Protein AF-0000000087712406 (afdb_homodimer)

InterPro domains:
  IPR002831 Transcription regulator TrmB, N-terminal [PF01978] (25-99)
  IPR036388 Winged helix-like DNA-binding domain superfamily [G3DSA:1.10.10.10] (17-121)
  IPR036390 Winged helix DNA-binding domain superfamily [SSF46785] (27-124)
  IPR053795 HTH-type transcriptional regulator lrs14 [NF040939] (9-124)

Foldseek 3Di:
DPPPCPPDDWDQDPVRDIDDPQRLCCLLQVDHPLLVVLLVVQQVDDWAWLVVSCVVSVDDSVSSVVSQVSCVVLPQKDWDWDPPPPPDDTTITMHGDHPVVNVVSSVVSSVVSVVVVVVVVCVVDDDPPPPD/DPVPCPPDDWDQDPVRDIDDPQRLCCLLLVDDPLLVVLLVVQQVDDWAWLVVSCVVSVDDSVSSVVSQVSCVVLPQKDWDWDPPPPPDDTTITMHGDHPVVNVVSSVVSSVVSVVVVVVVVCVVDDDPPPPD

pLDDT: mean 87.77, std 15.68, range [26.8, 98.12]

Structure (mmCIF, N/CA/C/O backbone):
data_AF-0000000087712406-model_v1
#
loop_
_entity.id
_entity.type
_entity.pdbx_description
1 polymer 'Transcriptional regulator'
#
loop_
_atom_site.group_PDB
_atom_site.id
_atom_site.type_symbol
_atom_site.label_atom_id
_atom_site.label_alt_id
_atom_site.label_comp_id
_atom_site.label_asym_id
_atom_site.label_entity_id
_atom_site.label_seq_id
_atom_site.pdbx_PDB_ins_code
_atom_site.Cartn_x
_atom_site.Cartn_y
_atom_site.Cartn_z
_atom_site.occupancy
_atom_site.B_iso_or_equiv
_atom_site.auth_seq_id
_atom_site.auth_comp_id
_atom_site.auth_asym_id
_atom_site.auth_atom_id
_atom_site.pdbx_PDB_model_num
ATOM 1 N N . MET A 1 1 ? -5.629 3.898 -16.766 1 26.8 1 MET A N 1
ATOM 2 C CA . MET A 1 1 ? -5.102 2.643 -16.234 1 26.8 1 MET A CA 1
ATOM 3 C C . MET A 1 1 ? -6.172 1.556 -16.25 1 26.8 1 MET A C 1
ATOM 5 O O . MET A 1 1 ? -7.219 1.698 -15.617 1 26.8 1 MET A O 1
ATOM 9 N N . SER A 1 2 ? -6.367 0.965 -17.234 1 32.41 2 SER A N 1
ATOM 10 C CA . SER A 1 2 ? -7.371 -0.064 -17.484 1 32.41 2 SER A CA 1
ATOM 11 C C . SER A 1 2 ? -7.398 -1.101 -16.375 1 32.41 2 SER A C 1
ATOM 13 O O . SER A 1 2 ? -6.359 -1.649 -16 1 32.41 2 SER A O 1
ATOM 15 N N . GLN A 1 3 ? -8.109 -0.918 -15.258 1 37.34 3 GLN A N 1
ATOM 16 C CA . GLN A 1 3 ? -8.391 -1.85 -14.172 1 37.34 3 GLN A CA 1
ATOM 17 C C . GLN A 1 3 ? -8.477 -3.285 -14.688 1 37.34 3 GLN A C 1
ATOM 19 O O . GLN A 1 3 ? -9.445 -3.66 -15.344 1 37.34 3 GLN A O 1
ATOM 24 N N . SER A 1 4 ? -7.586 -3.797 -15.383 1 42.5 4 SER A N 1
ATOM 25 C CA . SER A 1 4 ? -7.652 -5.219 -15.711 1 42.5 4 SER A CA 1
ATOM 26 C C . SER A 1 4 ? -8.211 -6.027 -14.547 1 42.5 4 SER A C 1
ATOM 28 O O . SER A 1 4 ? -7.711 -5.934 -13.422 1 42.5 4 SER A O 1
ATOM 30 N N . GLN A 1 5 ? -9.539 -6.25 -14.461 1 50.78 5 GLN A N 1
ATOM 31 C CA . GLN A 1 5 ? -10.539 -6.727 -13.5 1 50.78 5 GLN A CA 1
ATOM 32 C C . GLN A 1 5 ? -10.164 -8.109 -12.969 1 50.78 5 GLN A C 1
ATOM 34 O O . GLN A 1 5 ? -10.43 -9.125 -13.617 1 50.78 5 GLN A O 1
ATOM 39 N N . ILE A 1 6 ? -8.859 -8.508 -12.633 1 60.28 6 ILE A N 1
ATOM 40 C CA . ILE A 1 6 ? -8.883 -9.727 -11.82 1 60.28 6 ILE A CA 1
ATOM 41 C C . ILE A 1 6 ? -10.031 -9.648 -10.812 1 60.28 6 ILE A C 1
ATOM 43 O O . ILE A 1 6 ? -10.078 -8.734 -9.992 1 60.28 6 ILE A O 1
ATOM 47 N N . SER A 1 7 ? -11.227 -10.156 -11.289 1 62.5 7 SER A N 1
ATOM 48 C CA . SER A 1 7 ? -12.461 -10.234 -10.508 1 62.5 7 SER A CA 1
ATOM 49 C C . SER A 1 7 ? -12.203 -10.867 -9.141 1 62.5 7 SER A C 1
ATOM 51 O O . SER A 1 7 ? -11.414 -11.805 -9.023 1 62.5 7 SER A O 1
ATOM 53 N N . GLY A 1 8 ? -12.102 -10.133 -8.07 1 73.12 8 GLY A N 1
ATOM 54 C CA . GLY A 1 8 ? -11.992 -10.688 -6.73 1 73.12 8 GLY A CA 1
ATOM 55 C C . GLY A 1 8 ? -12.602 -9.797 -5.664 1 73.12 8 GLY A C 1
ATOM 56 O O . GLY A 1 8 ? -13.258 -8.805 -5.98 1 73.12 8 GLY A O 1
ATOM 57 N N . SER A 1 9 ? -12.617 -10.289 -4.523 1 85.5 9 SER A N 1
ATOM 58 C CA . SER A 1 9 ? -13.109 -9.562 -3.352 1 85.5 9 SER A CA 1
ATOM 59 C C . SER A 1 9 ? -12.367 -8.242 -3.172 1 85.5 9 SER A C 1
ATOM 61 O O . SER A 1 9 ? -11.227 -8.102 -3.621 1 85.5 9 SER A O 1
ATOM 63 N N . ARG A 1 10 ? -13.125 -7.305 -2.801 1 89.75 10 ARG A N 1
ATOM 64 C CA . ARG A 1 10 ? -12.531 -6.012 -2.463 1 89.75 10 ARG A CA 1
ATOM 65 C C . ARG A 1 10 ? -12.836 -5.629 -1.021 1 89.75 10 ARG A C 1
ATOM 67 O O . ARG A 1 10 ? -13.812 -6.109 -0.439 1 89.75 10 ARG A O 1
ATOM 74 N N . ILE A 1 11 ? -11.891 -4.871 -0.449 1 89.62 11 ILE A N 1
ATOM 75 C CA . ILE A 1 11 ? -12.086 -4.379 0.912 1 89.62 11 ILE A CA 1
ATOM 76 C C . ILE A 1 11 ? -11.945 -2.859 0.937 1 89.62 11 ILE A C 1
ATOM 78 O O . ILE A 1 11 ? -11.305 -2.273 0.057 1 89.62 11 ILE A O 1
ATOM 82 N N . LYS A 1 12 ? -12.578 -2.336 1.938 1 91.12 12 LYS A N 1
ATOM 83 C CA . LYS A 1 12 ? -12.438 -0.895 2.125 1 91.12 12 LYS A CA 1
ATOM 84 C C . LYS A 1 12 ? -11.305 -0.573 3.094 1 91.12 12 LYS A C 1
ATOM 86 O O . LYS A 1 12 ? -11.312 -1.034 4.238 1 91.12 12 LYS A O 1
ATOM 91 N N . LEU A 1 13 ? -10.344 0.219 2.635 1 88.94 13 LEU A N 1
ATOM 92 C CA . LEU A 1 13 ? -9.234 0.665 3.473 1 88.94 13 LEU A CA 1
ATOM 93 C C . LEU A 1 13 ? -9.664 1.824 4.367 1 88.94 13 LEU A C 1
ATOM 95 O O . LEU A 1 13 ? -10.773 2.34 4.234 1 88.94 13 LEU A O 1
ATOM 99 N N . PRO A 1 14 ? -8.773 2.283 5.316 1 80.56 14 PRO A N 1
ATOM 100 C CA . PRO A 1 14 ? -9.156 3.377 6.215 1 80.56 14 PRO A CA 1
ATOM 101 C C . PRO A 1 14 ? -9.531 4.652 5.461 1 80.56 14 PRO A C 1
ATOM 103 O O . PRO A 1 14 ? -10.32 5.457 5.957 1 80.56 14 PRO A O 1
ATOM 106 N N . SER A 1 15 ? -8.984 4.812 4.301 1 77.88 15 SER A N 1
ATOM 107 C CA . SER A 1 15 ? -9.258 5.969 3.457 1 77.88 15 SER A CA 1
ATOM 108 C C . SER A 1 15 ? -10.664 5.895 2.859 1 77.88 15 SER A C 1
ATOM 110 O O . SER A 1 15 ? -11.164 6.883 2.316 1 77.88 15 SER A O 1
ATOM 112 N N . GLY A 1 16 ? -11.297 4.703 2.957 1 82.75 16 GLY A N 1
ATOM 113 C CA . GLY A 1 16 ? -12.539 4.477 2.24 1 82.75 16 GLY A CA 1
ATOM 114 C C . GLY A 1 16 ? -12.336 3.924 0.843 1 82.75 16 GLY A C 1
ATOM 115 O O . GLY A 1 16 ? -13.289 3.523 0.18 1 82.75 16 GLY A O 1
ATOM 116 N N . LYS A 1 17 ? -11.141 3.891 0.424 1 85.81 17 LYS A N 1
ATOM 117 C CA . LYS A 1 17 ? -10.82 3.377 -0.903 1 85.81 17 LYS A CA 1
ATOM 118 C C . LYS A 1 17 ? -10.953 1.858 -0.955 1 85.81 17 LYS A C 1
ATOM 120 O O . LYS A 1 17 ? -10.617 1.166 0.007 1 85.81 17 LYS A O 1
ATOM 125 N N . ASP A 1 18 ? -11.406 1.366 -2.115 1 92.38 18 ASP A N 1
ATOM 126 C CA . ASP A 1 18 ? -11.469 -0.074 -2.34 1 92.38 18 ASP A CA 1
ATOM 127 C C . ASP A 1 18 ? -10.109 -0.631 -2.746 1 92.38 18 ASP A C 1
ATOM 129 O O . ASP A 1 18 ? -9.391 -0.014 -3.535 1 92.38 18 ASP A O 1
ATOM 133 N N . ALA A 1 19 ? -9.789 -1.717 -2.094 1 93.44 19 ALA A N 1
ATOM 134 C CA . ALA A 1 19 ? -8.555 -2.408 -2.455 1 93.44 19 ALA A CA 1
ATOM 135 C C . ALA A 1 19 ? -8.82 -3.877 -2.77 1 93.44 19 ALA A C 1
ATOM 137 O O . ALA A 1 19 ? -9.578 -4.543 -2.064 1 93.44 19 ALA A O 1
ATOM 138 N N . GLY A 1 20 ? -8.258 -4.359 -3.828 1 94.56 20 GLY A N 1
ATOM 139 C CA . GLY A 1 20 ? -8.312 -5.77 -4.184 1 94.56 20 GLY A CA 1
ATOM 140 C C . GLY A 1 20 ? -6.98 -6.473 -4.035 1 94.56 20 GLY A C 1
ATOM 141 O O . GLY A 1 20 ? -6.02 -5.895 -3.518 1 94.56 20 GLY A O 1
ATOM 142 N N . LEU A 1 21 ? -6.961 -7.676 -4.43 1 94.06 21 LEU A N 1
ATOM 143 C CA . LEU A 1 21 ? -5.773 -8.516 -4.281 1 94.06 21 LEU A CA 1
ATOM 144 C C . LEU A 1 21 ? -4.582 -7.895 -5.004 1 94.06 21 LEU A C 1
ATOM 146 O O . LEU A 1 21 ? -3.463 -7.902 -4.488 1 94.06 21 LEU A O 1
ATOM 150 N N . VAL A 1 22 ? -4.836 -7.375 -6.172 1 95.44 22 VAL A N 1
ATOM 151 C CA . VAL A 1 22 ? -3.756 -6.773 -6.949 1 95.44 22 VAL A CA 1
ATOM 152 C C . VAL A 1 22 ? -3.15 -5.605 -6.172 1 95.44 22 VAL A C 1
ATOM 154 O O . VAL A 1 22 ? -1.928 -5.461 -6.105 1 95.44 22 VAL A O 1
ATOM 157 N N . ASP A 1 23 ? -3.977 -4.773 -5.531 1 95.06 23 ASP A N 1
ATOM 158 C CA . ASP A 1 23 ? -3.498 -3.619 -4.781 1 95.06 23 ASP A CA 1
ATOM 159 C C . ASP A 1 23 ? -2.59 -4.051 -3.631 1 95.06 23 ASP A C 1
ATOM 161 O O . ASP A 1 23 ? -1.522 -3.469 -3.424 1 95.06 23 ASP A O 1
ATOM 165 N N . ILE A 1 24 ? -3.004 -5.062 -2.934 1 94.81 24 ILE A N 1
ATOM 166 C CA . ILE A 1 24 ? -2.281 -5.539 -1.761 1 94.81 24 ILE A CA 1
ATOM 167 C C . ILE A 1 24 ? -0.955 -6.164 -2.191 1 94.81 24 ILE A C 1
ATOM 169 O O . ILE A 1 24 ? 0.095 -5.863 -1.619 1 94.81 24 ILE A O 1
ATOM 173 N N . LEU A 1 25 ? -0.959 -6.984 -3.236 1 95.56 25 LEU A N 1
ATOM 174 C CA . LEU A 1 25 ? 0.244 -7.676 -3.684 1 95.56 25 LEU A CA 1
ATOM 175 C C . LEU A 1 25 ? 1.211 -6.707 -4.355 1 95.56 25 LEU A C 1
ATOM 177 O O . LEU A 1 25 ? 2.43 -6.859 -4.242 1 95.56 25 LEU A O 1
ATOM 181 N N . SER A 1 26 ? 0.631 -5.73 -5.055 1 95.62 26 SER A N 1
ATOM 182 C CA . SER A 1 26 ? 1.475 -4.699 -5.648 1 95.62 26 SER A CA 1
ATOM 183 C C . SER A 1 26 ? 2.189 -3.885 -4.574 1 95.62 26 SER A C 1
ATOM 185 O O . SER A 1 26 ? 3.385 -3.605 -4.691 1 95.62 26 SER A O 1
ATOM 187 N N . PHE A 1 27 ? 1.52 -3.584 -3.555 1 94.62 27 PHE A N 1
ATOM 188 C CA . PHE A 1 27 ? 2.111 -2.748 -2.518 1 94.62 27 PHE A CA 1
ATOM 189 C C . PHE A 1 27 ? 3.139 -3.533 -1.71 1 94.62 27 PHE A C 1
ATOM 191 O O . PHE A 1 27 ? 4.262 -3.068 -1.506 1 94.62 27 PHE A O 1
ATOM 198 N N . CYS A 1 28 ? 2.846 -4.734 -1.325 1 95.06 28 CYS A N 1
ATOM 199 C CA . CYS A 1 28 ? 3.703 -5.477 -0.409 1 95.06 28 CYS A CA 1
ATOM 200 C C . CYS A 1 28 ? 4.828 -6.176 -1.162 1 95.06 28 CYS A C 1
ATOM 202 O O . CYS A 1 28 ? 5.945 -6.293 -0.65 1 95.06 28 CYS A O 1
ATOM 204 N N . TYR A 1 29 ? 4.52 -6.656 -2.42 1 93.94 29 TYR A N 1
ATOM 205 C CA . TYR A 1 29 ? 5.496 -7.477 -3.129 1 93.94 29 TYR A CA 1
ATOM 206 C C . TYR A 1 29 ? 6.027 -6.75 -4.359 1 93.94 29 TYR A C 1
ATOM 208 O O . TYR A 1 29 ? 6.953 -7.23 -5.016 1 93.94 29 TYR A O 1
ATOM 216 N N . SER A 1 30 ? 5.426 -5.688 -4.758 1 94.31 30 SER A N 1
ATOM 217 C CA . SER A 1 30 ? 5.762 -4.988 -5.996 1 94.31 30 SER A CA 1
ATOM 218 C C . SER A 1 30 ? 5.398 -5.824 -7.219 1 94.31 30 SER A C 1
ATOM 220 O O . SER A 1 30 ? 6.129 -5.836 -8.211 1 94.31 30 SER A O 1
ATOM 222 N N . LEU A 1 31 ? 4.359 -6.488 -7.105 1 95.62 31 LEU A N 1
ATOM 223 C CA . LEU A 1 31 ? 3.875 -7.281 -8.234 1 95.62 31 LEU A CA 1
ATOM 224 C C . LEU A 1 31 ? 3.031 -6.43 -9.172 1 95.62 31 LEU A C 1
ATOM 226 O O . LEU A 1 31 ? 2.242 -5.594 -8.727 1 95.62 31 LEU A O 1
ATOM 230 N N . SER A 1 32 ? 3.252 -6.688 -10.422 1 95.19 32 SER A N 1
ATOM 231 C CA . SER A 1 32 ? 2.395 -6.059 -11.422 1 95.19 32 SER A CA 1
ATOM 232 C C . SER A 1 32 ? 1.074 -6.809 -11.562 1 95.19 32 SER A C 1
ATOM 234 O O . SER A 1 32 ? 0.914 -7.906 -11.023 1 95.19 32 SER A O 1
ATOM 236 N N . GLU A 1 33 ? 0.221 -6.191 -12.25 1 95.69 33 GLU A N 1
ATOM 237 C CA . GLU A 1 33 ? -1.037 -6.863 -12.555 1 95.69 33 GLU A CA 1
ATOM 238 C C . GLU A 1 33 ? -0.797 -8.148 -13.336 1 95.69 33 GLU A C 1
ATOM 240 O O . GLU A 1 33 ? -1.475 -9.156 -13.109 1 95.69 33 GLU A O 1
ATOM 245 N N . THR A 1 34 ? 0.14 -8.07 -14.195 1 96.69 34 THR A N 1
ATOM 246 C CA . THR A 1 34 ? 0.493 -9.25 -14.984 1 96.69 34 THR A CA 1
ATOM 247 C C . THR A 1 34 ? 1.014 -10.359 -14.078 1 96.69 34 THR A C 1
ATOM 249 O O . THR A 1 34 ? 0.653 -11.531 -14.25 1 96.69 34 THR A O 1
ATOM 252 N N . ASP A 1 35 ? 1.844 -10 -13.109 1 97.38 35 ASP A N 1
ATOM 253 C CA . ASP A 1 35 ? 2.34 -10.977 -12.148 1 97.38 35 ASP A CA 1
ATOM 254 C C . ASP A 1 35 ? 1.187 -11.68 -11.43 1 97.38 35 ASP A C 1
ATOM 256 O O . ASP A 1 35 ? 1.216 -12.891 -11.234 1 97.38 35 ASP A O 1
ATOM 260 N N . VAL A 1 36 ? 0.239 -10.938 -11.109 1 96.12 36 VAL A N 1
ATOM 261 C CA . VAL A 1 36 ? -0.907 -11.469 -10.375 1 96.12 36 VAL A CA 1
ATOM 262 C C . VAL A 1 36 ? -1.732 -12.375 -11.281 1 96.12 36 VAL A C 1
ATOM 264 O O . VAL A 1 36 ? -2.209 -13.43 -10.859 1 96.12 36 VAL A O 1
ATOM 267 N N . GLN A 1 37 ? -1.87 -11.984 -12.477 1 95.31 37 GLN A N 1
ATOM 268 C CA . GLN A 1 37 ? -2.576 -12.82 -13.445 1 95.31 37 GLN A CA 1
ATOM 269 C C . GLN A 1 37 ? -1.901 -14.18 -13.594 1 95.31 37 GLN A C 1
ATOM 271 O O . GLN A 1 37 ? -2.574 -15.211 -13.648 1 95.31 37 GLN A O 1
ATOM 276 N N . VAL A 1 38 ? -0.664 -14.141 -13.719 1 97.06 38 VAL A N 1
ATOM 277 C CA . VAL A 1 38 ? 0.099 -15.375 -13.859 1 97.06 38 VAL A CA 1
ATOM 278 C C . VAL A 1 38 ? -0.062 -16.234 -12.609 1 97.06 38 VAL A C 1
ATOM 280 O O . VAL A 1 38 ? -0.276 -17.453 -12.703 1 97.06 38 VAL A O 1
ATOM 283 N N . LEU A 1 39 ? 0.012 -15.625 -11.461 1 96.25 39 LEU A N 1
ATOM 284 C CA . LEU A 1 39 ? -0.188 -16.344 -10.203 1 96.25 39 LEU A CA 1
ATOM 285 C C . LEU A 1 39 ? -1.566 -16.984 -10.156 1 96.25 39 LEU A C 1
ATOM 287 O O . LEU A 1 39 ? -1.691 -18.172 -9.828 1 96.25 39 LEU A O 1
ATOM 291 N N . MET A 1 40 ? -2.545 -16.219 -10.539 1 92.81 40 MET A N 1
ATOM 292 C CA . MET A 1 40 ? -3.912 -16.734 -10.539 1 92.81 40 MET A CA 1
ATOM 293 C C . MET A 1 40 ? -4.062 -17.875 -11.531 1 92.81 40 MET A C 1
ATOM 295 O O . MET A 1 40 ? -4.785 -18.844 -11.266 1 92.81 40 MET A O 1
ATOM 299 N N . GLY A 1 41 ? -3.492 -17.688 -12.633 1 93.12 41 GLY A N 1
ATOM 300 C CA . GLY A 1 41 ? -3.492 -18.766 -13.609 1 93.12 41 GLY A CA 1
ATOM 301 C C . GLY A 1 41 ? -2.918 -20.062 -13.062 1 93.12 41 GLY A C 1
ATOM 302 O O . GLY A 1 41 ? -3.461 -21.141 -13.305 1 93.12 41 GLY A O 1
ATOM 303 N N . LEU A 1 42 ? -1.842 -19.969 -12.328 1 95.31 42 LEU A N 1
ATOM 304 C CA . LEU A 1 42 ? -1.174 -21.141 -11.781 1 95.31 42 LEU A CA 1
ATOM 305 C C . LEU A 1 42 ? -1.992 -21.75 -10.648 1 95.31 42 LEU A C 1
ATOM 307 O O . LEU A 1 42 ? -1.883 -22.953 -10.367 1 95.31 42 LEU A O 1
ATOM 311 N N . MET A 1 43 ? -2.828 -20.969 -10.023 1 90.31 43 MET A N 1
ATOM 312 C CA . MET A 1 43 ? -3.645 -21.438 -8.906 1 90.31 43 MET A CA 1
ATOM 313 C C . MET A 1 43 ? -4.832 -22.266 -9.406 1 90.31 43 MET A C 1
ATOM 315 O O . MET A 1 43 ? -5.402 -23.062 -8.656 1 90.31 43 MET A O 1
ATOM 319 N N . ARG A 1 44 ? -5.32 -22.078 -10.539 1 85.75 44 ARG A N 1
ATOM 320 C CA . ARG A 1 44 ? -6.508 -22.703 -11.102 1 85.75 44 ARG A CA 1
ATOM 321 C C . ARG A 1 44 ? -6.188 -24.094 -11.641 1 85.75 44 ARG A C 1
ATOM 323 O O . ARG A 1 44 ? -7.09 -24.859 -11.984 1 85.75 44 ARG A O 1
ATOM 330 N N . GLY A 1 45 ? -5.008 -24.469 -11.594 1 81.25 45 GLY A N 1
ATOM 331 C CA . GLY A 1 45 ? -4.75 -25.766 -12.219 1 81.25 45 GLY A CA 1
ATOM 332 C C . GLY A 1 45 ? -3.502 -26.438 -11.695 1 81.25 45 GLY A C 1
ATOM 333 O O . GLY A 1 45 ? -2.977 -26.062 -10.648 1 81.25 45 GLY A O 1
ATOM 334 N N . ASP A 1 46 ? -3.193 -27.547 -12.445 1 88.06 46 ASP A N 1
ATOM 335 C CA . ASP A 1 46 ? -1.995 -28.312 -12.117 1 88.06 46 ASP A CA 1
ATOM 336 C C . ASP A 1 46 ? -0.741 -27.625 -12.656 1 88.06 46 ASP A C 1
ATOM 338 O O . ASP A 1 46 ? -0.807 -26.5 -13.156 1 88.06 46 ASP A O 1
ATOM 342 N N . ALA A 1 47 ? 0.389 -28.219 -12.383 1 94.94 47 ALA A N 1
ATOM 343 C CA . ALA A 1 47 ? 1.669 -27.719 -12.875 1 94.94 47 ALA A CA 1
ATOM 344 C C . ALA A 1 47 ? 1.648 -27.562 -14.398 1 94.94 47 ALA A C 1
ATOM 346 O O . ALA A 1 47 ? 1.125 -28.422 -15.102 1 94.94 47 ALA A O 1
ATOM 347 N N . ARG A 1 48 ? 2.07 -26.422 -14.875 1 93.88 48 ARG A N 1
ATOM 348 C CA . ARG A 1 48 ? 2.033 -26.141 -16.297 1 93.88 48 ARG A CA 1
ATOM 349 C C . ARG A 1 48 ? 3.324 -25.469 -16.766 1 93.88 48 ARG A C 1
ATOM 351 O O . ARG A 1 48 ? 3.988 -24.781 -15.969 1 93.88 48 ARG A O 1
ATOM 358 N N . GLY A 1 49 ? 3.582 -25.688 -18.031 1 95.12 49 GLY A N 1
ATOM 359 C CA . GLY A 1 49 ? 4.742 -25.031 -18.625 1 95.12 49 GLY A CA 1
ATOM 360 C C . GLY A 1 49 ? 4.449 -23.641 -19.125 1 95.12 49 GLY A C 1
ATOM 361 O O . GLY A 1 49 ? 3.297 -23.188 -19.109 1 95.12 49 GLY A O 1
ATOM 362 N N . THR A 1 50 ? 5.547 -22.922 -19.578 1 96.12 50 THR A N 1
ATOM 363 C CA . THR A 1 50 ? 5.438 -21.531 -20 1 96.12 50 THR A CA 1
ATOM 364 C C . THR A 1 50 ? 4.547 -21.422 -21.234 1 96.12 50 THR A C 1
ATOM 366 O O . THR A 1 50 ? 3.773 -20.469 -21.359 1 96.12 50 THR A O 1
ATOM 369 N N . GLU A 1 51 ? 4.523 -22.391 -22.109 1 95 51 GLU A N 1
ATOM 370 C CA . GLU A 1 51 ? 3.738 -22.328 -23.344 1 95 51 GLU A CA 1
ATOM 371 C C . GLU A 1 51 ? 2.242 -22.375 -23.047 1 95 51 GLU A C 1
ATOM 373 O O . GLU A 1 51 ? 1.469 -21.609 -23.625 1 95 51 GLU A O 1
ATOM 378 N N . GLU A 1 52 ? 1.889 -23.234 -22.203 1 95.12 52 GLU A N 1
ATOM 379 C CA . GLU A 1 52 ? 0.485 -23.344 -21.812 1 95.12 52 GLU A CA 1
ATOM 380 C C . GLU A 1 52 ? -0.007 -22.062 -21.156 1 95.12 52 GLU A C 1
ATOM 382 O O . GLU A 1 52 ? -1.119 -21.594 -21.438 1 95.12 52 GLU A O 1
ATOM 387 N N . LEU A 1 53 ? 0.815 -21.516 -20.328 1 96.38 53 LEU A N 1
ATOM 388 C CA . LEU A 1 53 ? 0.464 -20.266 -19.672 1 96.38 53 LEU A CA 1
ATOM 389 C C . LEU A 1 53 ? 0.299 -19.141 -20.672 1 96.38 53 LEU A C 1
ATOM 391 O O . LEU A 1 53 ? -0.63 -18.344 -20.578 1 96.38 53 LEU A O 1
ATOM 395 N N . GLU A 1 54 ? 1.194 -19.094 -21.656 1 97.12 54 GLU A N 1
ATOM 396 C CA . GLU A 1 54 ? 1.137 -18.094 -22.719 1 97.12 54 GLU A CA 1
ATOM 397 C C . GLU A 1 54 ? -0.198 -18.141 -23.453 1 97.12 54 GLU A C 1
ATOM 399 O O . GLU A 1 54 ? -0.838 -17.109 -23.656 1 97.12 54 GLU A O 1
ATOM 404 N N . LYS A 1 55 ? -0.591 -19.344 -23.781 1 96.31 55 LYS A N 1
ATOM 405 C CA . LYS A 1 55 ? -1.816 -19.547 -24.547 1 96.31 55 LYS A CA 1
ATOM 406 C C . LYS A 1 55 ? -3.049 -19.203 -23.719 1 96.31 55 LYS A C 1
ATOM 408 O O . LYS A 1 55 ? -3.965 -18.531 -24.219 1 96.31 55 LYS A O 1
ATOM 413 N N . GLU A 1 56 ? -3.055 -19.594 -22.5 1 94.56 56 GLU A N 1
ATOM 414 C CA . GLU A 1 56 ? -4.211 -19.406 -21.641 1 94.56 56 GLU A CA 1
ATOM 415 C C . GLU A 1 56 ? -4.402 -17.922 -21.281 1 94.56 56 GLU A C 1
ATOM 417 O O . GLU A 1 56 ? -5.531 -17.438 -21.266 1 94.56 56 GLU A O 1
ATOM 422 N N . LEU A 1 57 ? -3.279 -17.266 -21.016 1 95.5 57 LEU A N 1
ATOM 423 C CA . LEU A 1 57 ? -3.371 -15.906 -20.5 1 95.5 57 LEU A CA 1
ATOM 424 C C . LEU A 1 57 ? -3.189 -14.891 -21.625 1 95.5 57 LEU A C 1
ATOM 426 O O . LEU A 1 57 ? -3.385 -13.688 -21.406 1 95.5 57 LEU A O 1
ATOM 430 N N . LYS A 1 58 ? -2.861 -15.398 -22.75 1 97.5 58 LYS A N 1
ATOM 431 C CA . LYS A 1 58 ? -2.648 -14.531 -23.906 1 97.5 58 LYS A CA 1
ATOM 432 C C . LYS A 1 58 ? -1.602 -13.461 -23.609 1 97.5 58 LYS A C 1
ATOM 434 O O . LYS A 1 58 ? -1.833 -12.273 -23.859 1 97.5 58 LYS A O 1
ATOM 439 N N . LEU A 1 59 ? -0.51 -13.898 -23.047 1 97.38 59 LEU A N 1
ATOM 440 C CA . LEU A 1 59 ? 0.645 -13.062 -22.734 1 97.38 59 LEU A CA 1
ATOM 441 C C . LEU A 1 59 ? 1.874 -13.531 -23.516 1 97.38 59 LEU A C 1
ATOM 443 O O . LEU A 1 59 ? 1.968 -14.695 -23.891 1 97.38 59 LEU A O 1
ATOM 447 N N . SER A 1 60 ? 2.809 -12.625 -23.688 1 97.62 60 SER A N 1
ATOM 448 C CA . SER A 1 60 ? 4.039 -12.984 -24.375 1 97.62 60 SER A CA 1
ATOM 449 C C . SER A 1 60 ? 4.934 -13.859 -23.516 1 97.62 60 SER A C 1
ATOM 451 O O . SER A 1 60 ? 4.836 -1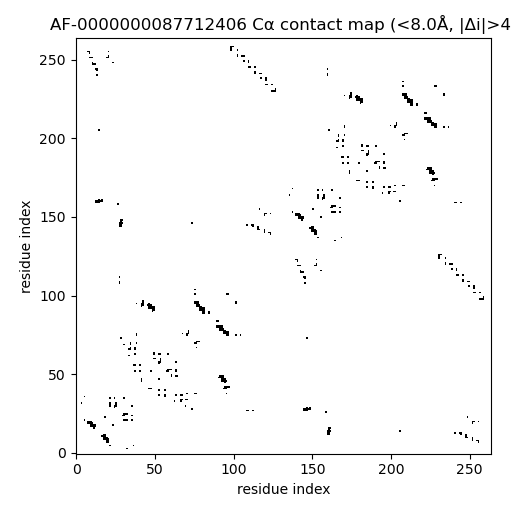3.828 -22.281 1 97.62 60 SER A O 1
ATOM 453 N N . LYS A 1 61 ? 5.777 -14.555 -24.203 1 96.56 61 LYS A N 1
ATOM 454 C CA . LYS A 1 61 ? 6.75 -15.391 -23.5 1 96.56 61 LYS A CA 1
ATOM 455 C C . LYS A 1 61 ? 7.609 -14.547 -22.562 1 96.56 61 LYS A C 1
ATOM 457 O O . LYS A 1 61 ? 7.902 -14.969 -21.438 1 96.56 61 LYS A O 1
ATOM 462 N N . ALA A 1 62 ? 7.988 -13.445 -23.031 1 96.94 62 ALA A N 1
ATOM 463 C CA . ALA A 1 62 ? 8.812 -12.547 -22.234 1 96.94 62 ALA A CA 1
ATOM 464 C C . ALA A 1 62 ? 8.086 -12.141 -20.953 1 96.94 62 ALA A C 1
ATOM 466 O O . ALA A 1 62 ? 8.68 -12.141 -19.875 1 96.94 62 ALA A O 1
ATOM 467 N N . SER A 1 63 ? 6.777 -11.789 -21 1 97.56 63 SER A N 1
ATOM 468 C CA . SER A 1 63 ? 5.977 -11.391 -19.859 1 97.56 63 SER A CA 1
ATOM 469 C C . SER A 1 63 ? 5.801 -12.547 -18.875 1 97.56 63 SER A C 1
ATOM 471 O O . SER A 1 63 ? 5.926 -12.359 -17.656 1 97.56 63 SER A O 1
ATOM 473 N N . ILE A 1 64 ? 5.57 -13.68 -19.438 1 98 64 ILE A N 1
ATOM 474 C CA . ILE A 1 64 ? 5.379 -14.875 -18.625 1 98 64 ILE A CA 1
ATOM 475 C C . ILE A 1 64 ? 6.66 -15.188 -17.859 1 98 64 ILE A C 1
ATOM 477 O O . ILE A 1 64 ? 6.625 -15.367 -16.641 1 98 64 ILE A O 1
ATOM 481 N N . ASN A 1 65 ? 7.703 -15.164 -18.516 1 97.56 65 ASN A N 1
ATOM 482 C CA . ASN A 1 65 ? 8.977 -15.5 -17.891 1 97.56 65 ASN A CA 1
ATOM 483 C C . ASN A 1 65 ? 9.352 -14.484 -16.812 1 97.56 65 ASN A C 1
ATOM 485 O O . ASN A 1 65 ? 9.844 -14.859 -15.742 1 97.56 65 ASN A O 1
ATOM 489 N N . ARG A 1 66 ? 9.109 -13.336 -17.125 1 97.94 66 ARG A N 1
ATOM 490 C CA . ARG A 1 66 ? 9.383 -12.297 -16.141 1 97.94 66 ARG A CA 1
ATOM 491 C C . ARG A 1 66 ? 8.547 -12.492 -14.883 1 97.94 66 ARG A C 1
ATOM 493 O O . ARG A 1 66 ? 9.07 -12.414 -13.766 1 97.94 66 ARG A O 1
ATOM 500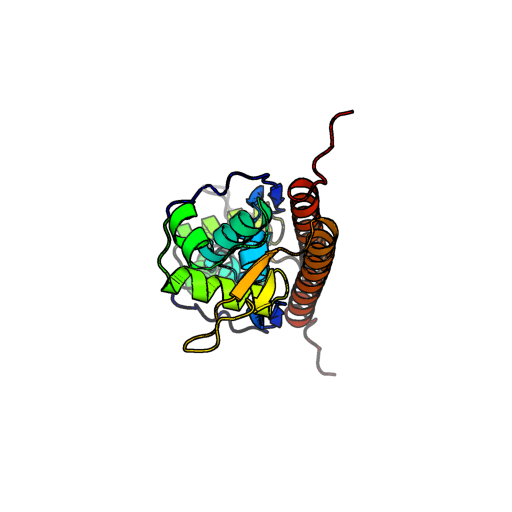 N N . SER A 1 67 ? 7.301 -12.695 -15.07 1 98.12 67 SER A N 1
ATOM 501 C CA . SER A 1 67 ? 6.398 -12.898 -13.938 1 98.12 67 SER A CA 1
ATOM 502 C C . SER A 1 67 ? 6.77 -14.156 -13.156 1 98.12 67 SER A C 1
ATOM 504 O O . SER A 1 67 ? 6.77 -14.148 -11.922 1 98.12 67 SER A O 1
ATOM 506 N N . LEU A 1 68 ? 7.074 -15.211 -13.891 1 98.12 68 LEU A N 1
ATOM 507 C CA . LEU A 1 68 ? 7.438 -16.453 -13.227 1 98.12 68 LEU A CA 1
ATOM 508 C C . LEU A 1 68 ? 8.695 -16.281 -12.383 1 98.12 68 LEU A C 1
ATOM 510 O O . LEU A 1 68 ? 8.773 -16.781 -11.266 1 98.12 68 LEU A O 1
ATOM 514 N N . ASN A 1 69 ? 9.656 -15.625 -12.906 1 97.44 69 ASN A N 1
ATOM 515 C CA . ASN A 1 69 ? 10.891 -15.375 -12.164 1 97.44 69 ASN A CA 1
ATOM 516 C C . ASN A 1 69 ? 10.617 -14.586 -10.883 1 97.44 69 ASN A C 1
ATOM 518 O O . ASN A 1 69 ? 11.156 -14.914 -9.828 1 97.44 69 ASN A O 1
ATOM 522 N N . LYS A 1 70 ? 9.758 -13.633 -10.977 1 96.38 70 LYS A N 1
ATOM 523 C CA . LYS A 1 70 ? 9.406 -12.836 -9.812 1 96.38 70 LYS A CA 1
ATOM 524 C C . LYS A 1 70 ? 8.664 -13.672 -8.773 1 96.38 70 LYS A C 1
ATOM 526 O O . LYS A 1 70 ? 8.984 -13.609 -7.578 1 96.38 70 LYS A O 1
ATOM 531 N N . LEU A 1 71 ? 7.754 -14.43 -9.188 1 97.31 71 LEU A N 1
ATOM 532 C CA . LEU A 1 71 ? 6.922 -15.234 -8.297 1 97.31 71 LEU A CA 1
ATOM 533 C C . LEU A 1 71 ? 7.738 -16.328 -7.633 1 97.31 71 LEU A C 1
ATOM 535 O O . LEU A 1 71 ? 7.477 -16.703 -6.484 1 97.31 71 LEU A O 1
ATOM 539 N N . LEU A 1 72 ? 8.727 -16.844 -8.414 1 97.12 72 LEU A N 1
ATOM 540 C CA . LEU A 1 72 ? 9.672 -17.797 -7.844 1 97.12 72 LEU A CA 1
ATOM 541 C C . LEU A 1 72 ? 10.516 -17.156 -6.754 1 97.12 72 LEU A C 1
ATOM 543 O O . LEU A 1 72 ? 10.703 -17.719 -5.68 1 97.12 72 LEU A O 1
ATOM 547 N N . GLU A 1 73 ? 10.961 -15.984 -7.004 1 95.12 73 GLU A N 1
ATOM 548 C CA . GLU A 1 73 ? 11.836 -15.258 -6.098 1 95.12 73 GLU A CA 1
ATOM 549 C C . GLU A 1 73 ? 11.156 -14.977 -4.766 1 95.12 73 GLU A C 1
ATOM 551 O O . GLU A 1 73 ? 11.773 -15.086 -3.707 1 95.12 73 GLU A O 1
ATOM 556 N N . ILE A 1 74 ? 9.906 -14.633 -4.809 1 93.69 74 ILE A N 1
ATOM 557 C CA . ILE A 1 74 ? 9.211 -14.289 -3.57 1 93.69 74 ILE A CA 1
ATOM 558 C C . ILE A 1 74 ? 8.539 -15.539 -2.994 1 93.69 74 ILE A C 1
ATOM 560 O O . ILE A 1 74 ? 7.766 -15.445 -2.041 1 93.69 74 ILE A O 1
ATOM 564 N N . ASN A 1 75 ? 8.672 -16.688 -3.646 1 95.06 75 ASN A N 1
A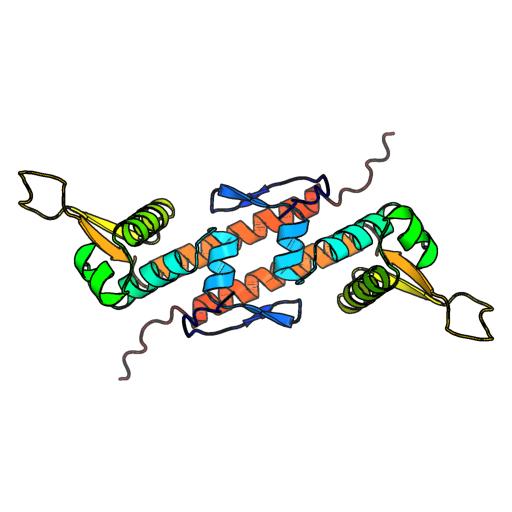TOM 565 C CA . ASN A 1 75 ? 8.312 -18 -3.125 1 95.06 75 ASN A CA 1
ATOM 566 C C . ASN A 1 75 ? 6.797 -18.188 -3.082 1 95.06 75 ASN A C 1
ATOM 568 O O . ASN A 1 75 ? 6.266 -18.766 -2.129 1 95.06 75 ASN A O 1
ATOM 572 N N . LEU A 1 76 ? 6.129 -17.688 -4.008 1 95.94 76 LEU A N 1
ATOM 573 C CA . LEU A 1 76 ? 4.699 -17.953 -4.152 1 95.94 76 LEU A CA 1
ATOM 574 C C . LEU A 1 76 ? 4.449 -19.078 -5.137 1 95.94 76 LEU A C 1
ATOM 576 O O . LEU A 1 76 ? 3.371 -19.688 -5.137 1 95.94 76 LEU A O 1
ATOM 580 N N . VAL A 1 77 ? 5.477 -19.328 -5.965 1 97.31 77 VAL A N 1
ATOM 581 C CA . VAL A 1 77 ? 5.422 -20.344 -7.004 1 97.31 77 VAL A CA 1
ATOM 582 C C . VAL A 1 77 ? 6.668 -21.234 -6.93 1 97.31 77 VAL A C 1
ATOM 584 O O . VAL A 1 77 ? 7.719 -20.797 -6.469 1 97.31 77 VAL A O 1
ATOM 587 N N . MET A 1 78 ? 6.465 -22.438 -7.277 1 97 78 MET A N 1
ATOM 588 C CA . MET A 1 78 ? 7.578 -23.375 -7.41 1 97 78 MET A CA 1
ATOM 589 C C . MET A 1 78 ? 7.645 -23.953 -8.82 1 97 78 MET A C 1
ATOM 591 O O . MET A 1 78 ? 6.699 -23.812 -9.594 1 97 78 MET A O 1
ATOM 595 N N . ARG A 1 79 ? 8.828 -24.516 -9.117 1 96.75 79 ARG A N 1
ATOM 596 C CA . ARG A 1 79 ? 8.953 -25.156 -10.43 1 96.75 79 ARG A CA 1
ATOM 597 C C . ARG A 1 79 ? 9.727 -26.453 -10.336 1 96.75 79 ARG A C 1
ATOM 599 O O . ARG A 1 79 ? 10.5 -26.656 -9.398 1 96.75 79 ARG A O 1
ATOM 606 N N . ILE A 1 80 ? 9.391 -27.359 -11.234 1 93.81 80 ILE A N 1
ATOM 607 C CA . ILE A 1 80 ? 10.094 -28.641 -11.352 1 93.81 80 ILE A CA 1
ATOM 608 C C . ILE A 1 80 ? 10.617 -28.812 -12.773 1 93.81 80 ILE A C 1
ATOM 610 O O . ILE A 1 80 ? 9.914 -28.5 -13.742 1 93.81 80 ILE A O 1
ATOM 614 N N . LYS A 1 81 ? 11.836 -29.234 -12.797 1 92.69 81 LYS A N 1
ATOM 615 C CA . LYS A 1 81 ? 12.438 -29.484 -14.109 1 92.69 81 LYS A CA 1
ATOM 616 C C . LYS A 1 81 ? 11.797 -30.688 -14.781 1 92.69 81 LYS A C 1
ATOM 618 O O . LYS A 1 81 ? 11.586 -31.719 -14.133 1 92.69 81 LYS A O 1
ATOM 623 N N . GLU A 1 82 ? 11.438 -30.531 -16.016 1 87.81 82 GLU A N 1
ATOM 624 C CA . GLU A 1 82 ? 10.906 -31.656 -16.766 1 87.81 82 GLU A CA 1
ATOM 625 C C . GLU A 1 82 ? 12.008 -32.656 -17.094 1 87.81 82 GLU A C 1
ATOM 627 O O . GLU A 1 82 ? 13.094 -32.281 -17.531 1 87.81 82 GLU A O 1
ATOM 632 N N . PRO A 1 83 ? 11.562 -33.969 -16.812 1 78.38 83 PRO A N 1
ATOM 633 C CA . PRO A 1 83 ? 12.531 -35 -17.156 1 78.38 83 PRO A CA 1
ATOM 634 C C . PRO A 1 83 ? 12.703 -35.188 -18.656 1 78.38 83 PRO A C 1
ATOM 636 O O . PRO A 1 83 ? 11.75 -35.031 -19.422 1 78.38 83 PRO A O 1
ATOM 639 N N . GLY A 1 84 ? 13.992 -35.406 -19.094 1 75.81 84 GLY A N 1
ATOM 640 C CA . GLY A 1 84 ? 14.219 -35.844 -20.453 1 75.81 84 GLY A CA 1
ATOM 641 C C . GLY A 1 84 ? 14.688 -34.75 -21.391 1 75.81 84 GLY A C 1
ATOM 642 O O . GLY A 1 84 ? 14.984 -35 -22.547 1 75.81 84 GLY A O 1
ATOM 643 N N . ASN A 1 85 ? 14.367 -33.531 -20.906 1 62 85 ASN A N 1
ATOM 644 C CA . ASN A 1 85 ? 14.758 -32.469 -21.828 1 62 85 ASN A CA 1
ATOM 645 C C . ASN A 1 85 ? 16.25 -32.188 -21.766 1 62 85 ASN A C 1
ATOM 647 O O . ASN A 1 85 ? 16.734 -31.484 -20.891 1 62 85 ASN A O 1
ATOM 651 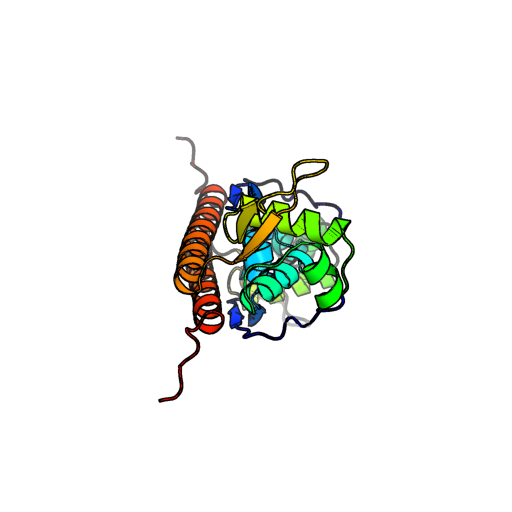N N . LYS A 1 86 ? 16.969 -33.219 -22.359 1 64.88 86 LYS A N 1
ATOM 652 C CA . LYS A 1 86 ? 18.438 -33.219 -22.281 1 64.88 86 LYS A CA 1
ATOM 653 C C . LYS A 1 86 ? 19.031 -32.156 -23.188 1 64.88 86 LYS A C 1
ATOM 655 O O . LYS A 1 86 ? 19.984 -31.484 -22.797 1 64.88 86 LYS A O 1
ATOM 660 N N . ALA A 1 87 ? 18.625 -32.094 -24.531 1 67.06 87 ALA A N 1
ATOM 661 C CA . ALA A 1 87 ? 19.281 -31.234 -25.5 1 67.06 87 ALA A CA 1
ATOM 662 C C . ALA A 1 87 ? 18.531 -29.906 -25.641 1 67.06 87 ALA A C 1
ATOM 664 O O . ALA A 1 87 ? 17.312 -29.891 -25.797 1 67.06 87 ALA A O 1
ATOM 665 N N . GLY A 1 88 ? 19.031 -28.844 -25 1 74.88 88 GLY A N 1
ATOM 666 C CA . GLY A 1 88 ? 18.531 -27.484 -25.156 1 74.88 88 GLY A CA 1
ATOM 667 C C . GLY A 1 88 ? 18.188 -26.828 -23.828 1 74.88 88 GLY A C 1
ATOM 668 O O . GLY A 1 88 ? 18.625 -27.281 -22.766 1 74.88 88 GLY A O 1
ATOM 669 N N . ARG A 1 89 ? 17.484 -25.766 -23.906 1 77.94 89 ARG A N 1
ATOM 670 C CA . ARG A 1 89 ? 17.078 -25 -22.75 1 77.94 89 ARG A CA 1
ATOM 671 C C . ARG A 1 89 ? 16.141 -25.797 -21.859 1 77.94 89 ARG A C 1
ATOM 673 O O . ARG A 1 89 ? 15.18 -26.406 -22.344 1 77.94 89 ARG A O 1
ATOM 680 N N . PRO A 1 90 ? 16.5 -26.078 -20.656 1 84.56 90 PRO A N 1
ATOM 681 C CA . PRO A 1 90 ? 15.641 -26.828 -19.75 1 84.56 90 PRO A CA 1
ATOM 682 C C . PRO A 1 90 ? 14.203 -26.312 -19.734 1 84.56 90 PRO A C 1
ATOM 684 O O . PRO A 1 90 ? 13.977 -25.109 -19.797 1 84.56 90 PRO A O 1
ATOM 687 N N . ARG A 1 91 ? 13.297 -27.266 -19.844 1 90.12 91 ARG A N 1
ATOM 688 C CA . ARG A 1 91 ? 11.883 -26.938 -19.703 1 90.12 91 ARG A CA 1
ATOM 689 C C . ARG A 1 91 ? 11.406 -27.156 -18.281 1 90.12 91 ARG A C 1
ATOM 691 O O . ARG A 1 91 ? 11.789 -28.141 -17.625 1 90.12 91 ARG A O 1
ATOM 698 N N . TYR A 1 92 ? 10.711 -26.203 -17.766 1 95.31 92 TYR A N 1
ATOM 699 C CA . TYR A 1 92 ? 10.203 -26.281 -16.391 1 95.31 92 TYR A CA 1
ATOM 700 C C . TYR A 1 92 ? 8.68 -26.312 -16.375 1 95.31 92 TYR A C 1
ATOM 702 O O . TYR A 1 92 ? 8.031 -25.75 -17.266 1 95.31 92 TYR A O 1
ATOM 710 N N . LEU A 1 93 ? 8.172 -27.047 -15.375 1 96.25 93 LEU A N 1
ATOM 711 C CA . LEU A 1 93 ? 6.77 -26.922 -15 1 96.25 93 LEU A CA 1
ATOM 712 C C . LEU A 1 93 ? 6.609 -26.094 -13.742 1 96.25 93 LEU A C 1
ATOM 714 O O . LEU A 1 93 ? 7.348 -26.266 -12.766 1 96.25 93 LEU A O 1
ATOM 718 N N . TYR A 1 94 ? 5.648 -25.203 -13.789 1 97.81 94 TYR A N 1
ATOM 719 C CA . TYR A 1 94 ? 5.434 -24.266 -12.688 1 97.81 94 TYR A CA 1
ATOM 720 C C . TYR A 1 94 ? 4.125 -24.562 -11.969 1 97.81 94 TYR A C 1
ATOM 722 O O . TYR A 1 94 ? 3.133 -24.938 -12.594 1 97.81 94 TYR A O 1
ATOM 730 N N . LYS A 1 95 ? 4.168 -24.422 -10.664 1 96.56 95 LYS A N 1
ATOM 731 C CA . LYS A 1 95 ? 2.986 -24.625 -9.828 1 96.56 95 LYS A CA 1
ATOM 732 C C . LYS A 1 95 ? 2.939 -23.625 -8.688 1 96.56 95 LYS A C 1
ATOM 734 O O . LYS A 1 95 ? 3.961 -23.344 -8.055 1 96.56 95 LYS A O 1
ATOM 739 N N . ALA A 1 96 ? 1.709 -23.062 -8.438 1 95.06 96 ALA A N 1
ATOM 740 C CA . ALA A 1 96 ? 1.535 -22.25 -7.234 1 95.06 96 ALA A CA 1
ATOM 741 C C . ALA A 1 96 ? 1.635 -23.125 -5.977 1 95.06 96 ALA A C 1
ATOM 743 O O . ALA A 1 96 ? 1.254 -24.297 -5.992 1 95.06 96 ALA A O 1
ATOM 744 N N . LYS A 1 97 ? 2.168 -22.562 -4.945 1 93.44 97 LYS A N 1
ATOM 745 C CA . LYS A 1 97 ? 2.037 -23.25 -3.66 1 93.44 97 LYS A CA 1
ATOM 746 C C . LYS A 1 97 ? 0.575 -23.531 -3.338 1 93.44 97 LYS A C 1
ATOM 748 O O . LYS A 1 97 ? -0.326 -22.906 -3.904 1 93.44 97 LYS A O 1
ATOM 753 N N . ASP A 1 98 ? 0.354 -24.531 -2.521 1 89.69 98 ASP A N 1
ATOM 754 C CA . ASP A 1 98 ? -1.043 -24.859 -2.246 1 89.69 98 ASP A CA 1
ATOM 755 C C . ASP A 1 98 ? -1.727 -23.719 -1.484 1 89.69 98 ASP A C 1
ATOM 757 O O . ASP A 1 98 ? -1.062 -22.797 -1.003 1 89.69 98 ASP A O 1
ATOM 761 N N . TYR A 1 99 ? -2.973 -23.844 -1.351 1 87.31 99 TYR A N 1
ATOM 762 C CA . TYR A 1 99 ? -3.832 -22.781 -0.828 1 87.31 99 TYR A CA 1
ATOM 763 C C . TYR A 1 99 ? -3.389 -22.359 0.568 1 87.31 99 TYR A C 1
ATOM 765 O O . TYR A 1 99 ? -3.207 -21.172 0.834 1 87.31 99 TYR A O 1
ATOM 773 N N . ASN A 1 100 ? -3.18 -23.359 1.423 1 91.81 100 ASN A N 1
ATOM 774 C CA . ASN A 1 100 ? -2.818 -23.078 2.807 1 91.81 100 ASN A CA 1
ATOM 775 C C . ASN A 1 100 ? -1.434 -22.438 2.9 1 91.81 100 ASN A C 1
ATOM 777 O O . ASN A 1 100 ? -1.219 -21.531 3.701 1 91.81 100 ASN A O 1
ATOM 781 N N . GLU A 1 101 ? -0.569 -22.922 2.125 1 93.81 101 GLU A N 1
ATOM 782 C CA . GLU A 1 101 ? 0.784 -22.375 2.111 1 93.81 101 GLU A CA 1
ATOM 783 C C . GLU A 1 101 ? 0.794 -20.938 1.591 1 93.81 101 GLU A C 1
ATOM 785 O O . GLU A 1 101 ? 1.47 -20.062 2.152 1 93.81 101 GLU A O 1
ATOM 790 N N . LEU A 1 102 ? 0.071 -20.672 0.539 1 93.88 102 LEU A N 1
ATOM 791 C CA . LEU A 1 102 ? -0.015 -19.344 -0.035 1 93.88 102 LEU A CA 1
ATOM 792 C C . LEU A 1 102 ? -0.646 -18.359 0.953 1 93.88 102 LEU A C 1
ATOM 794 O O . LEU A 1 102 ? -0.115 -17.281 1.182 1 93.88 102 LEU A O 1
ATOM 798 N N . LYS A 1 103 ? -1.722 -18.812 1.463 1 94 103 LYS A N 1
ATOM 799 C CA . LYS A 1 103 ? -2.418 -17.984 2.441 1 94 103 LYS A CA 1
ATOM 800 C C . LYS A 1 103 ? -1.511 -17.641 3.619 1 94 103 LYS A C 1
ATOM 802 O O . LYS A 1 103 ? -1.393 -16.469 4 1 94 103 LYS A O 1
ATOM 807 N N . GLY A 1 104 ? -0.908 -18.656 4.168 1 95.69 104 GLY A N 1
ATOM 808 C CA . GLY A 1 104 ? -0.005 -18.453 5.289 1 95.69 104 GLY A CA 1
ATOM 809 C C . GLY A 1 104 ? 1.146 -17.516 4.965 1 95.69 104 GLY A C 1
ATOM 810 O O . GLY A 1 104 ? 1.47 -16.625 5.75 1 95.69 104 GLY A O 1
ATOM 811 N N . LYS A 1 105 ? 1.73 -17.734 3.896 1 95.19 105 LYS A N 1
ATOM 812 C CA . LYS A 1 105 ? 2.846 -16.906 3.469 1 95.19 105 LYS A CA 1
ATOM 813 C C . LYS A 1 105 ? 2.402 -15.453 3.277 1 95.19 105 LYS A C 1
ATOM 815 O O . LYS A 1 105 ? 3.07 -14.531 3.74 1 95.19 105 LYS A O 1
ATOM 820 N N . MET A 1 106 ? 1.287 -15.234 2.598 1 95.25 106 MET A N 1
ATOM 821 C CA . MET A 1 106 ? 0.804 -13.883 2.32 1 95.25 106 MET A CA 1
ATOM 822 C C . MET A 1 106 ? 0.424 -13.164 3.611 1 95.25 106 MET A C 1
ATOM 824 O O . MET A 1 106 ? 0.721 -11.984 3.777 1 95.25 106 MET A O 1
ATOM 828 N N . LEU A 1 107 ? -0.204 -13.891 4.504 1 96.69 107 LEU A N 1
ATOM 829 C CA . LEU A 1 107 ? -0.57 -13.289 5.781 1 96.69 107 LEU A CA 1
ATOM 830 C C . LEU A 1 107 ? 0.672 -12.891 6.57 1 96.69 107 LEU A C 1
ATOM 832 O O . LEU A 1 107 ? 0.711 -11.82 7.18 1 96.69 107 LEU A O 1
ATOM 836 N N . GLY A 1 108 ? 1.63 -13.781 6.535 1 96.88 108 GLY A N 1
ATOM 837 C CA . GLY A 1 108 ? 2.893 -13.453 7.176 1 96.88 108 GLY A CA 1
ATOM 838 C C . GLY A 1 108 ? 3.582 -12.258 6.551 1 96.88 108 GLY A C 1
ATOM 839 O O . GLY A 1 108 ? 4.102 -11.391 7.258 1 96.88 108 GLY A O 1
ATOM 840 N N . ASP A 1 109 ? 3.596 -12.18 5.301 1 95.69 109 ASP A N 1
ATOM 841 C CA . ASP A 1 109 ? 4.242 -11.086 4.586 1 95.69 109 ASP A CA 1
ATOM 842 C C . ASP A 1 109 ? 3.49 -9.773 4.801 1 95.69 109 ASP A C 1
ATOM 844 O O . ASP A 1 109 ? 4.102 -8.703 4.863 1 95.69 109 ASP A O 1
ATOM 848 N N . ILE A 1 110 ? 2.172 -9.859 4.875 1 96.69 110 ILE A N 1
ATOM 849 C CA . ILE A 1 110 ? 1.362 -8.68 5.152 1 96.69 110 ILE A CA 1
ATOM 850 C C . ILE A 1 110 ? 1.71 -8.133 6.535 1 96.69 110 ILE A C 1
ATOM 852 O O . ILE A 1 110 ? 1.846 -6.918 6.711 1 96.69 110 ILE A O 1
ATOM 856 N N . LYS A 1 111 ? 1.841 -8.969 7.438 1 97 111 LYS A N 1
ATOM 857 C CA . LYS A 1 111 ? 2.234 -8.547 8.781 1 97 111 LYS A CA 1
ATOM 858 C C . LYS A 1 111 ? 3.607 -7.883 8.766 1 97 111 LYS A C 1
ATOM 860 O O . LYS A 1 111 ? 3.795 -6.824 9.375 1 97 111 LYS A O 1
ATOM 865 N N . GLU A 1 112 ? 4.512 -8.531 8.125 1 96.38 112 GLU A N 1
ATOM 866 C CA . GLU A 1 112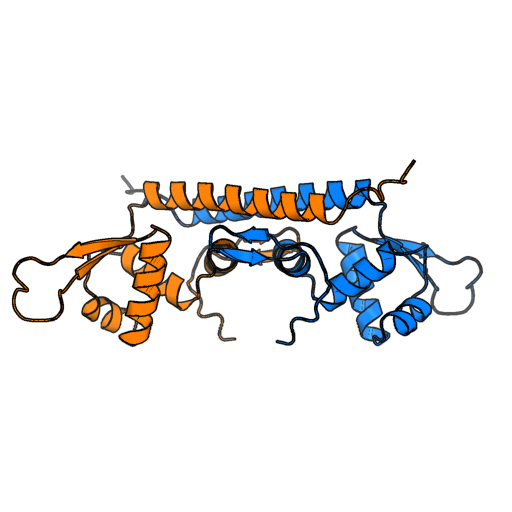 ? 5.844 -7.941 8.008 1 96.38 112 GLU A CA 1
ATOM 867 C C . GLU A 1 112 ? 5.789 -6.574 7.332 1 96.38 112 GLU A C 1
ATOM 869 O O . GLU A 1 112 ? 6.461 -5.637 7.762 1 96.38 112 GLU A O 1
ATOM 874 N N . CYS A 1 113 ? 5.094 -6.461 6.289 1 96.56 113 CYS A N 1
ATOM 875 C CA . CYS A 1 113 ? 4.895 -5.207 5.57 1 96.56 113 CYS A CA 1
ATOM 876 C C . CYS A 1 113 ? 4.363 -4.125 6.504 1 96.56 113 CYS A C 1
ATOM 878 O O . CYS A 1 113 ? 4.887 -3.012 6.535 1 96.56 113 CYS A O 1
ATOM 880 N N . SER A 1 114 ? 3.369 -4.473 7.266 1 96.94 114 SER A N 1
ATOM 881 C CA . SER A 1 114 ? 2.775 -3.547 8.227 1 96.94 114 SER A CA 1
ATOM 882 C C . SER A 1 114 ? 3.791 -3.113 9.273 1 96.94 114 SER A C 1
ATOM 884 O O . SER A 1 114 ? 3.83 -1.943 9.664 1 96.94 114 SER A O 1
ATOM 886 N N . ASP A 1 115 ? 4.602 -4.027 9.773 1 97.12 115 ASP A N 1
ATOM 887 C CA . ASP A 1 115 ? 5.637 -3.711 10.758 1 97.12 115 ASP A CA 1
ATOM 888 C C . ASP A 1 115 ? 6.645 -2.715 10.188 1 97.12 115 ASP A C 1
ATOM 890 O O . ASP A 1 115 ? 7.082 -1.8 10.891 1 97.12 115 ASP A O 1
AT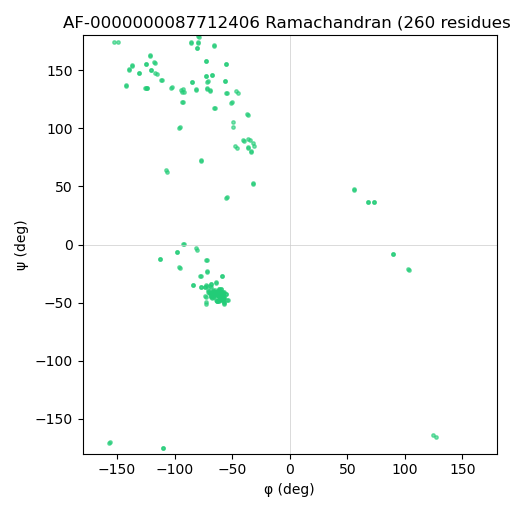OM 894 N N . LYS A 1 116 ? 6.973 -2.893 9.008 1 96.44 116 LYS A N 1
ATOM 895 C CA . LYS A 1 116 ? 7.906 -1.982 8.359 1 96.44 116 LYS A CA 1
ATOM 896 C C . LYS A 1 116 ? 7.293 -0.596 8.188 1 96.44 116 LYS A C 1
ATOM 898 O O . LYS A 1 116 ? 7.969 0.417 8.383 1 96.44 116 LYS A O 1
ATOM 903 N N . MET A 1 117 ? 6.027 -0.535 7.82 1 96.06 117 MET A N 1
ATOM 904 C CA . MET A 1 117 ? 5.328 0.743 7.73 1 96.06 117 MET A CA 1
ATOM 905 C C . MET A 1 117 ? 5.332 1.464 9.07 1 96.06 117 MET A C 1
ATOM 907 O O . MET A 1 117 ? 5.594 2.666 9.133 1 96.06 117 MET A O 1
ATOM 911 N N . ALA A 1 118 ? 5.023 0.747 10.102 1 96.12 118 ALA A N 1
ATOM 912 C CA . ALA A 1 118 ? 5.008 1.305 11.453 1 96.12 118 ALA A CA 1
ATOM 913 C C . ALA A 1 118 ? 6.383 1.84 11.844 1 96.12 118 ALA A C 1
ATOM 915 O O . ALA A 1 118 ? 6.492 2.895 12.469 1 96.12 118 ALA A O 1
ATOM 916 N N . GLU A 1 119 ? 7.367 1.07 11.516 1 95.19 119 GLU A N 1
ATOM 917 C CA . GLU A 1 119 ? 8.734 1.499 11.781 1 95.19 119 GLU A CA 1
ATOM 918 C C . GLU A 1 119 ? 9.039 2.83 11.102 1 95.19 119 GLU A C 1
ATOM 920 O O . GLU A 1 119 ? 9.695 3.697 11.688 1 95.19 119 GLU A O 1
ATOM 925 N N . LEU A 1 120 ? 8.648 2.916 9.922 1 94.69 120 LEU A N 1
ATOM 926 C CA . LEU A 1 120 ? 8.867 4.148 9.172 1 94.69 120 LEU A CA 1
ATOM 927 C C . LEU A 1 120 ? 8.203 5.332 9.867 1 94.69 120 LEU A C 1
ATOM 929 O O . LEU A 1 120 ? 8.797 6.406 9.977 1 94.69 120 LEU A O 1
ATOM 933 N N . VAL A 1 121 ? 7.016 5.156 10.305 1 93.88 121 VAL A N 1
ATOM 934 C CA . VAL A 1 121 ? 6.293 6.207 11.008 1 93.88 121 VAL A CA 1
ATOM 935 C C . VAL A 1 121 ? 7.035 6.566 12.297 1 93.88 121 VAL A C 1
ATOM 937 O O . VAL A 1 121 ? 7.168 7.746 12.633 1 93.88 121 VAL A O 1
ATOM 940 N N . ASP A 1 122 ? 7.535 5.594 12.977 1 92.12 122 ASP A N 1
ATOM 941 C CA . ASP A 1 122 ? 8.297 5.828 14.195 1 92.12 122 ASP A CA 1
ATOM 942 C C . ASP A 1 122 ? 9.547 6.656 13.914 1 92.12 122 ASP A C 1
ATOM 944 O O . ASP A 1 122 ? 9.93 7.508 14.719 1 92.12 122 ASP A O 1
ATOM 948 N N . GLN A 1 123 ? 10.117 6.371 12.828 1 89.38 123 GLN A N 1
ATOM 949 C CA . GLN A 1 123 ? 11.344 7.066 12.461 1 89.38 123 GLN A CA 1
ATOM 950 C C . GLN A 1 123 ? 11.055 8.5 12.023 1 89.38 123 GLN A C 1
ATOM 952 O O . GLN A 1 123 ? 11.859 9.406 12.266 1 89.38 123 GLN A O 1
ATOM 957 N N . GLU A 1 124 ? 9.945 8.641 11.352 1 86.88 124 GLU A N 1
ATOM 958 C CA . GLU A 1 124 ? 9.609 9.938 10.773 1 86.88 124 GLU A CA 1
ATOM 959 C C . GLU A 1 124 ? 9.086 10.891 11.844 1 86.88 124 GLU A C 1
ATOM 961 O O . GLU A 1 124 ? 9.289 12.109 11.75 1 86.88 124 GLU A O 1
ATOM 966 N N . PHE A 1 125 ? 8.359 10.367 12.758 1 83.94 125 PHE A N 1
ATOM 967 C CA . PHE A 1 125 ? 7.734 11.203 13.773 1 83.94 125 PHE A CA 1
ATOM 968 C C . PHE A 1 125 ? 8.422 11.039 15.117 1 83.94 125 PHE A C 1
ATOM 970 O O . PHE A 1 125 ? 7.887 10.391 16.031 1 83.94 125 PHE A O 1
ATOM 977 N N . LYS A 1 126 ? 9.625 11.398 15.211 1 76.56 126 LYS A N 1
ATOM 978 C CA . LYS A 1 126 ? 10.367 11.406 16.469 1 76.56 126 LYS A CA 1
ATOM 979 C C . LYS A 1 126 ? 10.305 12.773 17.141 1 76.56 126 LYS A C 1
ATOM 981 O O . LYS A 1 126 ? 10.312 13.805 16.469 1 76.56 126 LYS A O 1
ATOM 986 N N . PRO A 1 127 ? 9.938 12.547 18.516 1 63.12 127 PRO A N 1
ATOM 987 C CA . PRO A 1 127 ? 9.953 13.844 19.203 1 63.12 127 PRO A CA 1
ATOM 988 C C . PRO A 1 127 ? 11.25 14.617 18.969 1 63.12 127 PRO A C 1
ATOM 990 O O . PRO A 1 127 ? 12.305 14.016 18.766 1 63.12 127 PRO A O 1
ATOM 993 N N . LEU A 1 128 ? 11.297 15.805 18.453 1 55.91 128 LEU A N 1
ATOM 994 C CA . LEU A 1 128 ? 12.508 16.609 18.391 1 55.91 128 LEU A CA 1
ATOM 995 C C . LEU A 1 128 ? 13.398 16.359 19.594 1 55.91 128 LEU A C 1
ATOM 997 O O . LEU A 1 128 ? 12.93 16.438 20.734 1 55.91 128 LEU A O 1
ATOM 1001 N N . GLU A 1 129 ? 14.172 15.305 19.656 1 51.84 129 GLU A N 1
ATOM 1002 C CA . GLU A 1 129 ? 15.141 15.305 20.734 1 51.84 129 GLU A CA 1
ATOM 1003 C C . GLU A 1 129 ? 15.594 16.719 21.078 1 51.84 129 GLU A C 1
ATOM 1005 O O . GLU A 1 129 ? 16.078 17.453 20.203 1 51.84 129 GLU A O 1
ATOM 1010 N N . VAL A 1 130 ? 14.969 17.562 21.906 1 41.75 130 VAL A N 1
ATOM 1011 C CA . VAL A 1 130 ? 15.641 18.641 22.625 1 41.75 130 VAL A CA 1
ATOM 1012 C C . VAL A 1 130 ? 17.047 18.188 23.047 1 41.75 130 VAL A C 1
ATOM 1014 O O . VAL A 1 130 ? 17.188 17.219 23.797 1 41.75 130 VAL A O 1
ATOM 1017 N N . LYS A 1 131 ? 18.078 18.25 22.203 1 41.09 131 LYS A N 1
ATOM 1018 C CA . LYS A 1 131 ? 19.391 18.25 22.812 1 41.09 131 LYS A CA 1
ATOM 1019 C C . LYS A 1 131 ? 19.391 19.047 24.125 1 41.09 131 LYS A C 1
ATOM 1021 O O . LYS A 1 131 ? 19.016 20.219 24.141 1 41.09 131 LYS A O 1
ATOM 1026 N N . ALA A 1 132 ? 19.578 18.391 25.375 1 37.75 132 ALA A N 1
ATOM 1027 C CA . ALA A 1 132 ? 20.156 18.984 26.562 1 37.75 132 ALA A CA 1
ATOM 1028 C C . ALA A 1 132 ? 21.531 19.594 26.266 1 37.75 132 ALA A C 1
ATOM 1030 O O . ALA A 1 132 ? 22.328 19 25.531 1 37.75 132 ALA A O 1
ATOM 1031 N N . MET B 1 1 ? 7.141 10.344 -13.586 1 26.81 1 MET B N 1
ATOM 1032 C CA . MET B 1 1 ? 6.535 10.68 -12.297 1 26.81 1 MET B CA 1
ATOM 1033 C C . MET B 1 1 ? 7.555 11.328 -11.367 1 26.81 1 MET B C 1
ATOM 1035 O O . MET B 1 1 ? 8.57 10.711 -11.031 1 26.81 1 MET B O 1
ATOM 1039 N N . SER B 1 2 ? 7.809 12.484 -11.492 1 32 2 SER B N 1
ATOM 1040 C CA . SER B 1 2 ? 8.773 13.281 -10.742 1 32 2 SER B CA 1
ATOM 1041 C C . SER B 1 2 ? 8.656 13.023 -9.242 1 32 2 SER B C 1
ATOM 1043 O O . SER B 1 2 ? 7.57 13.117 -8.672 1 32 2 SER B O 1
ATOM 1045 N N . GLN B 1 3 ? 9.266 11.961 -8.664 1 37.31 3 GLN B N 1
ATOM 1046 C CA . GLN B 1 3 ? 9.398 11.648 -7.246 1 37.31 3 GLN B CA 1
ATOM 1047 C C . GLN B 1 3 ? 9.492 12.922 -6.41 1 37.31 3 GLN B C 1
ATOM 1049 O O . GLN B 1 3 ? 10.508 13.617 -6.449 1 37.31 3 GLN B O 1
ATOM 1054 N N . SER B 1 4 ? 8.648 13.844 -6.496 1 42.69 4 SER B N 1
ATOM 1055 C CA . SER B 1 4 ? 8.703 14.969 -5.57 1 42.69 4 SER B CA 1
ATOM 1056 C C . SER B 1 4 ? 9.172 14.531 -4.191 1 42.69 4 SER B C 1
ATOM 1058 O O . SER B 1 4 ? 8.609 13.602 -3.604 1 42.69 4 SER B O 1
ATOM 1060 N N . GLN B 1 5 ? 10.492 14.539 -3.891 1 51.16 5 GLN B N 1
ATOM 1061 C CA . GLN B 1 5 ? 11.406 14.047 -2.865 1 51.16 5 GLN B CA 1
ATOM 1062 C C . GLN B 1 5 ? 10.969 14.508 -1.476 1 51.16 5 GLN B C 1
ATOM 1064 O O . GLN B 1 5 ? 11.242 15.641 -1.077 1 51.16 5 GLN B O 1
ATOM 1069 N N . ILE B 1 6 ? 9.617 14.539 -1.022 1 60.72 6 ILE B N 1
ATOM 1070 C CA . ILE B 1 6 ? 9.555 14.672 0.429 1 60.72 6 ILE B CA 1
ATOM 1071 C C . ILE B 1 6 ? 10.641 13.82 1.075 1 60.72 6 ILE B C 1
ATOM 1073 O O . ILE B 1 6 ? 10.68 12.602 0.884 1 60.72 6 ILE B O 1
ATOM 1077 N N . SER B 1 7 ? 11.844 14.492 1.241 1 62.69 7 SER B N 1
ATOM 1078 C CA . SER B 1 7 ? 13.023 13.898 1.877 1 62.69 7 SER B CA 1
ATOM 1079 C C . SER B 1 7 ? 12.656 13.242 3.203 1 62.69 7 SER B C 1
ATOM 1081 O O . SER B 1 7 ? 11.812 13.75 3.945 1 62.69 7 SER B O 1
ATOM 1083 N N . GLY B 1 8 ? 12.578 11.953 3.322 1 73.31 8 GLY B N 1
ATOM 1084 C CA . GLY B 1 8 ? 12.367 11.266 4.582 1 73.31 8 GLY B CA 1
ATOM 1085 C C . GLY B 1 8 ? 12.938 9.859 4.594 1 73.31 8 GLY B C 1
ATOM 1086 O O . GLY B 1 8 ? 13.641 9.461 3.662 1 73.31 8 GLY B O 1
ATOM 1087 N N . SER B 1 9 ? 12.867 9.289 5.691 1 85.38 9 SER B N 1
ATOM 1088 C CA . SER B 1 9 ? 13.305 7.91 5.891 1 85.38 9 SER B CA 1
ATOM 1089 C C . SER B 1 9 ? 12.594 6.957 4.938 1 85.38 9 SER B C 1
ATOM 1091 O O . SER B 1 9 ? 11.484 7.246 4.48 1 85.38 9 SER B O 1
ATOM 1093 N N . ARG B 1 10 ? 13.344 6.051 4.488 1 89.81 10 ARG B N 1
ATOM 1094 C CA . ARG B 1 10 ? 12.773 4.992 3.668 1 89.81 10 ARG B CA 1
ATOM 1095 C C . ARG B 1 10 ? 13.008 3.623 4.297 1 89.81 10 ARG B C 1
ATOM 1097 O O . ARG B 1 10 ? 13.93 3.451 5.098 1 89.81 10 ARG B O 1
ATOM 1104 N N . ILE B 1 11 ? 12.062 2.727 4.016 1 89.94 11 ILE B N 1
ATOM 1105 C CA . ILE B 1 11 ? 12.188 1.359 4.504 1 89.94 11 ILE B CA 1
ATOM 1106 C C . ILE B 1 11 ? 12.086 0.381 3.338 1 89.94 11 ILE B C 1
ATOM 1108 O O . ILE B 1 11 ? 11.508 0.708 2.297 1 89.94 11 ILE B O 1
ATOM 1112 N N . LYS B 1 12 ? 12.68 -0.743 3.598 1 91.25 12 LYS B N 1
ATOM 1113 C CA . LYS B 1 12 ? 12.57 -1.796 2.594 1 91.25 12 LYS B CA 1
ATOM 1114 C C . LYS B 1 12 ? 11.391 -2.719 2.891 1 91.25 12 LYS B C 1
ATOM 1116 O O . LYS B 1 12 ? 11.32 -3.316 3.967 1 91.25 12 LYS B O 1
ATOM 1121 N N . LEU B 1 13 ? 10.461 -2.84 1.933 1 89.25 13 LEU B N 1
ATOM 1122 C CA . LEU B 1 13 ? 9.32 -3.738 2.055 1 89.25 13 LEU B CA 1
ATOM 1123 C C . LEU B 1 13 ? 9.727 -5.176 1.738 1 89.25 13 LEU B C 1
ATOM 1125 O O . LEU B 1 13 ? 10.852 -5.426 1.312 1 89.25 13 LEU B O 1
ATOM 1129 N N . PRO B 1 14 ? 8.812 -6.168 1.931 1 80.75 14 PRO B N 1
ATOM 1130 C CA . PRO B 1 14 ? 9.172 -7.562 1.668 1 80.75 14 PRO B CA 1
ATOM 1131 C C . PRO B 1 14 ? 9.617 -7.797 0.227 1 80.75 14 PRO B C 1
ATOM 1133 O O . PRO B 1 14 ? 10.398 -8.711 -0.038 1 80.75 14 PRO B O 1
ATOM 1136 N N . SER B 1 15 ? 9.141 -6.988 -0.66 1 78.56 15 SER B N 1
ATOM 1137 C CA . SER B 1 15 ? 9.492 -7.07 -2.074 1 78.56 15 SER B CA 1
ATOM 1138 C C . SER B 1 15 ? 10.922 -6.602 -2.318 1 78.56 15 SER B C 1
ATOM 1140 O O . SER B 1 15 ? 11.477 -6.824 -3.395 1 78.56 15 SER B O 1
ATOM 1142 N N . GLY B 1 16 ? 11.523 -5.945 -1.301 1 83.06 16 GLY B N 1
ATOM 1143 C CA . GLY B 1 16 ? 12.805 -5.285 -1.51 1 83.06 16 GLY B CA 1
ATOM 1144 C C . GLY B 1 16 ? 12.664 -3.848 -1.972 1 83.06 16 GLY B C 1
ATOM 1145 O O . GLY B 1 16 ? 13.648 -3.109 -2.025 1 83.06 16 GLY B O 1
ATOM 1146 N N . LYS B 1 17 ? 11.492 -3.471 -2.273 1 85.94 17 LYS B N 1
ATOM 1147 C CA . LYS B 1 17 ? 11.234 -2.109 -2.729 1 85.94 17 LYS B CA 1
ATOM 1148 C C . LYS B 1 17 ? 11.344 -1.113 -1.576 1 85.94 17 LYS B C 1
ATOM 1150 O O . LYS B 1 17 ? 10.93 -1.409 -0.452 1 85.94 17 LYS B O 1
ATOM 1155 N N . ASP B 1 18 ? 11.844 0.08 -1.897 1 92.44 18 ASP B N 1
ATOM 1156 C CA . ASP B 1 18 ? 11.891 1.163 -0.92 1 92.44 18 ASP B CA 1
ATOM 1157 C C . ASP B 1 18 ? 10.547 1.873 -0.824 1 92.44 18 ASP B C 1
ATOM 1159 O O . ASP B 1 18 ? 9.891 2.123 -1.842 1 92.44 18 ASP B O 1
ATOM 1163 N N . ALA B 1 19 ? 10.148 2.055 0.399 1 93.5 19 ALA B N 1
ATOM 1164 C CA . ALA B 1 19 ? 8.922 2.807 0.635 1 93.5 19 ALA B CA 1
ATOM 1165 C C . ALA B 1 19 ? 9.164 3.975 1.587 1 93.5 19 ALA B C 1
ATOM 1167 O O . ALA B 1 19 ? 9.867 3.828 2.59 1 93.5 19 ALA B O 1
ATOM 1168 N N . GLY B 1 20 ? 8.648 5.113 1.267 1 94.56 20 GLY B N 1
ATOM 1169 C CA . GLY B 1 20 ? 8.68 6.281 2.133 1 94.56 20 GLY B CA 1
ATOM 1170 C C . GLY B 1 20 ? 7.32 6.648 2.693 1 94.56 20 GLY B C 1
ATOM 1171 O O . GLY B 1 20 ? 6.352 5.906 2.518 1 94.56 20 GLY B O 1
ATOM 1172 N N . LEU B 1 21 ? 7.289 7.711 3.379 1 94 21 LEU B N 1
ATOM 1173 C CA . LEU B 1 21 ? 6.07 8.156 4.051 1 94 21 LEU B CA 1
ATOM 1174 C C . LEU B 1 21 ? 4.941 8.359 3.045 1 94 21 LEU B C 1
ATOM 1176 O O . LEU B 1 21 ? 3.793 8 3.314 1 94 21 LEU B O 1
ATOM 1180 N N . VAL B 1 22 ? 5.285 8.938 1.921 1 95.38 22 VAL B N 1
ATOM 1181 C CA . VAL B 1 22 ? 4.273 9.188 0.901 1 95.38 22 VAL B CA 1
ATOM 1182 C C . VAL B 1 22 ? 3.656 7.859 0.455 1 95.38 22 VAL B C 1
ATOM 1184 O O . VAL B 1 22 ? 2.436 7.754 0.316 1 95.38 22 VAL B O 1
ATOM 1187 N N . ASP B 1 23 ? 4.465 6.812 0.266 1 95.06 23 ASP B N 1
ATOM 1188 C CA . ASP B 1 23 ? 3.975 5.512 -0.177 1 95.06 23 ASP B CA 1
ATOM 1189 C C . ASP B 1 23 ? 2.988 4.922 0.829 1 95.06 23 ASP B C 1
ATOM 1191 O O . ASP B 1 23 ? 1.927 4.426 0.448 1 95.06 23 ASP B O 1
ATOM 1195 N N . ILE B 1 24 ? 3.334 5.008 2.08 1 94.75 24 ILE B N 1
ATOM 1196 C CA . ILE B 1 24 ? 2.529 4.43 3.15 1 94.75 24 ILE B CA 1
ATOM 1197 C C . ILE B 1 24 ? 1.215 5.191 3.279 1 94.75 24 ILE B C 1
ATOM 1199 O O . ILE B 1 24 ? 0.142 4.59 3.35 1 94.75 24 ILE B O 1
ATOM 1203 N N . LEU B 1 25 ? 1.256 6.523 3.258 1 95.5 25 LEU B N 1
ATOM 1204 C CA . LEU B 1 25 ? 0.062 7.34 3.439 1 95.5 25 LEU B CA 1
ATOM 1205 C C . LEU B 1 25 ? -0.838 7.266 2.209 1 95.5 25 LEU B C 1
ATOM 1207 O O . LEU B 1 25 ? -2.064 7.305 2.33 1 95.5 25 LEU B O 1
ATOM 1211 N N . SER B 1 26 ? -0.195 7.184 1.045 1 95.56 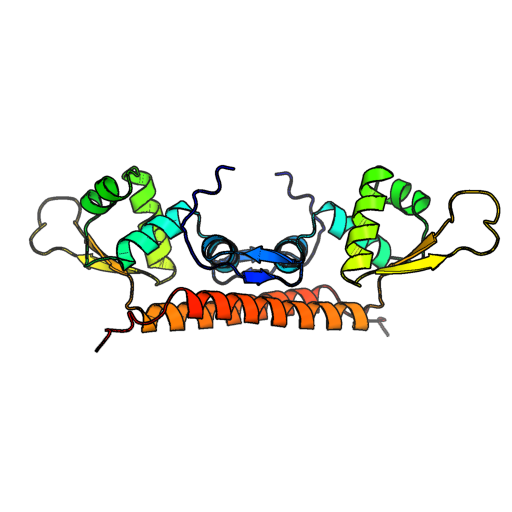26 SER B N 1
ATOM 1212 C CA . SER B 1 26 ? -0.976 7.008 -0.176 1 95.56 26 SER B CA 1
ATOM 1213 C C . SER B 1 26 ? -1.726 5.68 -0.168 1 95.56 26 SER B C 1
ATOM 1215 O O . SER B 1 26 ? -2.904 5.625 -0.526 1 95.56 26 SER B O 1
ATOM 1217 N N . PHE B 1 27 ? -1.099 4.68 0.275 1 94.62 27 PHE B N 1
ATOM 1218 C CA . PHE B 1 27 ? -1.722 3.363 0.249 1 94.62 27 PHE B CA 1
ATOM 1219 C C . PHE B 1 27 ? -2.814 3.26 1.306 1 94.62 27 PHE B C 1
ATOM 1221 O O . PHE B 1 27 ? -3.934 2.834 1.01 1 94.62 27 PHE B O 1
ATOM 1228 N N . CYS B 1 28 ? -2.584 3.709 2.504 1 95 28 CYS B N 1
ATOM 1229 C CA . CYS B 1 28 ? -3.514 3.496 3.607 1 95 28 CYS B CA 1
ATOM 1230 C C . CYS B 1 28 ? -4.613 4.551 3.607 1 95 28 CYS B C 1
ATOM 1232 O O . CYS B 1 28 ? -5.758 4.262 3.953 1 95 28 CYS B O 1
ATOM 1234 N N . TYR B 1 29 ? -4.246 5.824 3.205 1 93.81 29 TYR B N 1
ATOM 1235 C CA . TYR B 1 29 ? -5.203 6.914 3.332 1 93.81 29 TYR B CA 1
ATOM 1236 C C . TYR B 1 29 ? -5.641 7.418 1.963 1 93.81 29 TYR B C 1
ATOM 1238 O O . TYR B 1 29 ? -6.543 8.258 1.861 1 93.81 29 TYR B O 1
ATOM 1246 N N . SER B 1 30 ? -4.984 7.035 0.921 1 94.25 30 SER B N 1
ATOM 1247 C CA . SER B 1 30 ? -5.23 7.555 -0.42 1 94.25 30 SER B CA 1
ATOM 1248 C C . SER B 1 30 ? -4.828 9.023 -0.526 1 94.25 30 SER B C 1
ATOM 1250 O O . SER B 1 30 ? -5.508 9.812 -1.186 1 94.25 30 SER B O 1
ATOM 1252 N N . LEU B 1 31 ? -3.805 9.336 0.117 1 95.56 31 LEU B N 1
ATOM 1253 C CA . LEU B 1 31 ? -3.285 10.695 0.045 1 95.56 31 LEU B CA 1
ATOM 1254 C C . LEU B 1 31 ? -2.367 10.867 -1.161 1 95.56 31 LEU B C 1
ATOM 1256 O O . LEU B 1 31 ? -1.58 9.969 -1.477 1 95.56 31 LEU B O 1
ATOM 1260 N N . SER B 1 32 ? -2.529 12 -1.761 1 95.12 32 SER B N 1
ATOM 1261 C CA . SER B 1 32 ? -1.6 12.359 -2.828 1 95.12 32 SER B CA 1
ATOM 1262 C C . SER B 1 32 ? -0.295 12.906 -2.264 1 95.12 32 SER B C 1
ATOM 1264 O O . SER B 1 32 ? -0.196 13.18 -1.064 1 95.12 32 SER B O 1
ATOM 1266 N N . GLU B 1 33 ? 0.606 13.016 -3.123 1 95.69 33 GLU B N 1
ATOM 1267 C CA . GLU B 1 33 ? 1.86 13.648 -2.725 1 95.69 33 GLU B CA 1
ATOM 1268 C C . GLU B 1 33 ? 1.629 15.078 -2.232 1 95.69 33 GLU B C 1
ATOM 1270 O O . GLU B 1 33 ? 2.266 15.516 -1.272 1 95.69 33 GLU B O 1
ATOM 1275 N N . THR B 1 34 ? 0.746 15.719 -2.891 1 96.75 34 THR B N 1
ATOM 1276 C CA . THR B 1 34 ? 0.405 17.078 -2.494 1 96.75 34 THR B CA 1
ATOM 1277 C C . THR B 1 34 ? -0.197 17.109 -1.092 1 96.75 34 THR B C 1
ATOM 1279 O O . THR B 1 34 ? 0.142 17.969 -0.277 1 96.75 34 THR B O 1
ATOM 1282 N N . ASP B 1 35 ? -1.061 16.125 -0.81 1 97.38 35 ASP B N 1
ATOM 1283 C CA . ASP B 1 35 ? -1.638 16.016 0.527 1 97.38 35 ASP B CA 1
ATOM 1284 C C . ASP B 1 35 ? -0.546 15.875 1.586 1 97.38 35 ASP B C 1
ATOM 1286 O O . ASP B 1 35 ? -0.619 16.5 2.648 1 97.38 35 ASP B O 1
ATOM 1290 N N . VAL B 1 36 ? 0.397 15.141 1.266 1 96.19 36 VAL B N 1
ATOM 1291 C CA . VAL B 1 36 ? 1.485 14.875 2.201 1 96.19 36 VAL B CA 1
ATOM 1292 C C . VAL B 1 36 ? 2.336 16.125 2.373 1 96.19 36 VAL B C 1
ATOM 1294 O O . VAL B 1 36 ? 2.76 16.453 3.486 1 96.19 36 VAL B O 1
ATOM 1297 N N . GLN B 1 37 ? 2.549 16.812 1.342 1 95.31 37 GLN B N 1
ATOM 1298 C CA . GLN B 1 37 ? 3.289 18.062 1.415 1 95.31 37 GLN B CA 1
ATOM 1299 C C . GLN B 1 37 ? 2.588 19.062 2.332 1 95.31 37 GLN B C 1
ATOM 1301 O O . GLN B 1 37 ? 3.236 19.734 3.137 1 95.31 37 GLN B O 1
ATOM 1306 N N . VAL B 1 38 ? 1.362 19.156 2.164 1 97.12 38 VAL B N 1
ATOM 1307 C CA . VAL B 1 38 ? 0.575 20.078 2.984 1 97.12 38 VAL B CA 1
ATOM 1308 C C . VAL B 1 38 ? 0.641 19.641 4.449 1 97.12 38 VAL B C 1
ATOM 1310 O O . VAL B 1 38 ? 0.827 20.484 5.34 1 97.12 38 VAL B O 1
ATOM 1313 N N . LEU B 1 39 ? 0.529 18.375 4.691 1 96.31 39 LEU B N 1
ATOM 1314 C CA . LEU B 1 39 ? 0.636 17.844 6.047 1 96.31 39 LEU B CA 1
ATOM 1315 C C . LEU B 1 39 ? 1.992 18.188 6.656 1 96.31 39 LEU B C 1
ATOM 1317 O O . LEU B 1 39 ? 2.066 18.672 7.785 1 96.31 39 LEU B O 1
ATOM 1321 N N . MET B 1 40 ? 2.996 17.969 5.879 1 92.81 40 MET B N 1
ATOM 1322 C CA . MET B 1 40 ? 4.348 18.25 6.355 1 92.81 40 MET B CA 1
ATOM 1323 C C . MET B 1 40 ? 4.527 19.734 6.625 1 92.81 40 MET B C 1
ATOM 1325 O O . MET B 1 40 ? 5.203 20.125 7.578 1 92.81 40 MET B O 1
ATOM 1329 N N . GLY B 1 41 ? 4.031 20.484 5.758 1 93.12 41 GLY B N 1
ATOM 1330 C CA . GLY B 1 41 ? 4.059 21.922 5.977 1 93.12 41 GLY B CA 1
ATOM 1331 C C . GLY B 1 41 ? 3.418 22.344 7.285 1 93.12 41 GLY B C 1
ATOM 1332 O O . GLY B 1 41 ? 3.949 23.203 7.996 1 93.12 41 GLY B O 1
ATOM 1333 N N . LEU B 1 42 ? 2.301 21.75 7.613 1 95.44 42 LEU B N 1
ATOM 1334 C CA . LEU B 1 42 ? 1.57 22.094 8.828 1 95.44 42 LEU B CA 1
ATOM 1335 C C . LEU B 1 42 ? 2.307 21.578 10.062 1 95.44 42 LEU B C 1
ATOM 1337 O O . LEU B 1 42 ? 2.156 22.141 11.156 1 95.44 42 LEU B O 1
ATOM 1341 N N . MET B 1 43 ? 3.131 20.578 9.891 1 90.31 43 MET B N 1
ATOM 1342 C CA . MET B 1 43 ? 3.869 19.984 11.008 1 90.31 43 MET B CA 1
ATOM 1343 C C . MET B 1 43 ? 5.062 20.859 11.391 1 90.31 43 MET B C 1
ATOM 1345 O O . MET B 1 43 ? 5.57 20.75 12.508 1 90.31 43 MET B O 1
ATOM 1349 N N . ARG B 1 44 ? 5.613 21.594 10.562 1 86.06 44 ARG B N 1
ATOM 1350 C CA . ARG B 1 44 ? 6.816 22.391 10.766 1 86.06 44 ARG B CA 1
ATOM 1351 C C . ARG B 1 44 ? 6.496 23.703 11.5 1 86.06 44 ARG B C 1
ATOM 1353 O O . ARG B 1 44 ? 7.398 24.422 11.922 1 86.06 44 ARG B O 1
ATOM 1360 N N . GLY B 1 45 ? 5.305 23.938 11.734 1 81.56 45 GLY B N 1
ATOM 1361 C CA . GLY B 1 45 ? 5.051 25.25 12.328 1 81.56 45 GLY B CA 1
ATOM 1362 C C . GLY B 1 45 ? 3.754 25.312 13.109 1 81.56 45 GLY B C 1
ATOM 1363 O O . GLY B 1 45 ? 3.18 24.266 13.445 1 81.56 45 GLY B O 1
ATOM 1364 N N . ASP B 1 46 ? 3.445 26.594 13.461 1 88.25 46 ASP B N 1
ATOM 1365 C CA . ASP B 1 46 ? 2.209 26.844 14.195 1 88.25 46 ASP B CA 1
ATOM 1366 C C . ASP B 1 46 ? 1.008 26.859 13.25 1 88.25 46 ASP B C 1
ATOM 1368 O O . ASP B 1 46 ? 1.134 26.531 12.07 1 88.25 46 ASP B O 1
ATOM 1372 N N . ALA B 1 47 ? -0.155 27.062 13.805 1 94.94 47 ALA B N 1
ATOM 1373 C CA . ALA B 1 47 ? -1.389 27.172 13.031 1 94.94 47 ALA B CA 1
ATOM 1374 C C . ALA B 1 47 ? -1.277 28.25 11.961 1 94.94 47 ALA B C 1
ATOM 1376 O O . ALA B 1 47 ? -0.74 29.328 12.211 1 94.94 47 ALA B O 1
ATOM 1377 N N . ARG B 1 48 ? -1.639 27.906 10.766 1 93.88 48 ARG B N 1
ATOM 1378 C CA . ARG B 1 48 ? -1.517 28.844 9.641 1 93.88 48 ARG B CA 1
ATOM 1379 C C . ARG B 1 48 ? -2.762 28.797 8.758 1 93.88 48 ARG B C 1
ATOM 1381 O O . ARG B 1 48 ? -3.453 27.781 8.703 1 93.88 48 ARG B O 1
ATOM 1388 N N . GLY B 1 49 ? -2.951 29.922 8.109 1 95.12 49 GLY B N 1
ATOM 1389 C CA . GLY B 1 49 ? -4.055 30 7.164 1 95.12 49 GLY B CA 1
ATOM 1390 C C . GLY B 1 49 ? -3.693 29.5 5.781 1 95.12 49 GLY B C 1
ATOM 1391 O O . GLY B 1 49 ? -2.533 29.172 5.52 1 95.12 49 GLY B O 1
ATOM 1392 N N . THR B 1 50 ? -4.738 29.422 4.871 1 96.19 50 THR B N 1
ATOM 1393 C CA . THR B 1 50 ? -4.562 28.875 3.531 1 96.19 50 THR B CA 1
ATOM 1394 C C . THR B 1 50 ? -3.602 29.734 2.717 1 96.19 50 THR B C 1
ATOM 1396 O O . THR B 1 50 ? -2.797 29.203 1.941 1 96.19 50 THR B O 1
ATOM 1399 N N . GLU B 1 51 ? -3.57 31.031 2.92 1 95 51 GLU B N 1
ATOM 1400 C CA . GLU B 1 51 ? -2.715 31.922 2.148 1 95 51 GLU B CA 1
ATOM 1401 C C . GLU B 1 51 ? -1.239 31.672 2.449 1 95 51 GLU B C 1
ATOM 1403 O O . GLU B 1 51 ? -0.414 31.625 1.536 1 95 51 GLU B O 1
ATOM 1408 N N . GLU B 1 52 ? -0.947 31.562 3.682 1 95.06 52 GLU B N 1
ATOM 1409 C CA . GLU B 1 52 ? 0.428 31.297 4.09 1 95.06 52 GLU B CA 1
ATOM 1410 C C . GLU B 1 52 ? 0.916 29.953 3.533 1 95.06 52 GLU B C 1
ATOM 1412 O O . GLU B 1 52 ? 2.053 29.859 3.07 1 95.06 52 GLU B O 1
ATOM 1417 N N . LEU B 1 53 ? 0.063 29 3.598 1 96.44 53 LEU B N 1
ATOM 1418 C CA . LEU B 1 53 ? 0.408 27.672 3.072 1 96.44 53 LEU B CA 1
ATOM 1419 C C . LEU B 1 53 ? 0.661 27.734 1.569 1 96.44 53 LEU B C 1
ATOM 1421 O O . LEU B 1 53 ? 1.602 27.125 1.066 1 96.44 53 LEU B O 1
ATOM 1425 N N . GLU B 1 54 ? -0.175 28.5 0.858 1 97.12 54 GLU B N 1
ATOM 1426 C CA . GLU B 1 54 ? -0.028 28.672 -0.583 1 97.12 54 GLU B CA 1
ATOM 1427 C C . GLU B 1 54 ? 1.346 29.25 -0.932 1 97.12 54 GLU B C 1
ATOM 1429 O O . GLU B 1 54 ? 2.025 28.734 -1.825 1 97.12 54 GLU B O 1
ATOM 1434 N N . LYS B 1 55 ? 1.723 30.25 -0.194 1 96.31 55 LYS B N 1
ATOM 1435 C CA . LYS B 1 55 ? 2.984 30.938 -0.438 1 96.31 55 LYS B CA 1
ATOM 1436 C C . LYS B 1 55 ? 4.176 30.047 -0.116 1 96.31 55 LYS B C 1
ATOM 1438 O O . LYS B 1 55 ? 5.133 29.969 -0.889 1 96.31 55 LYS B O 1
ATOM 1443 N N . GLU B 1 56 ? 4.102 29.344 0.958 1 94.56 56 GLU B N 1
ATOM 1444 C CA . GLU B 1 56 ? 5.211 28.516 1.427 1 94.56 56 GLU B CA 1
ATOM 1445 C C . GLU B 1 56 ? 5.422 27.312 0.523 1 94.56 56 GLU B C 1
ATOM 1447 O O . GLU B 1 56 ? 6.559 26.953 0.215 1 94.56 56 GLU B O 1
ATOM 1452 N N . LEU B 1 57 ? 4.305 26.703 0.117 1 95.56 57 LEU B N 1
ATOM 1453 C CA . LEU B 1 57 ? 4.402 25.438 -0.604 1 95.56 57 LEU B CA 1
ATOM 1454 C C . LEU B 1 57 ? 4.309 25.672 -2.109 1 95.56 57 LEU B C 1
ATOM 1456 O O . LEU B 1 57 ? 4.523 24.734 -2.895 1 95.56 57 LEU B O 1
ATOM 1460 N N . LYS B 1 58 ? 4.031 26.891 -2.451 1 97.5 58 LYS B N 1
ATOM 1461 C CA . LYS B 1 58 ? 3.906 27.234 -3.863 1 97.5 58 LYS B CA 1
ATOM 1462 C C . LYS B 1 58 ? 2.877 26.359 -4.562 1 97.5 58 LYS B C 1
ATOM 1464 O O . LYS B 1 58 ? 3.154 25.797 -5.621 1 97.5 58 LYS B O 1
ATOM 1469 N N . LEU B 1 59 ? 1.736 26.219 -3.93 1 97.38 59 LEU B N 1
ATOM 1470 C CA . LEU B 1 59 ? 0.588 25.484 -4.445 1 97.38 59 LEU B CA 1
ATOM 1471 C C . LEU B 1 59 ? -0.606 26.406 -4.648 1 97.38 59 LEU B C 1
ATOM 1473 O O . LEU B 1 59 ? -0.707 27.453 -3.992 1 97.38 59 LEU B O 1
ATOM 1477 N N . SER B 1 60 ? -1.497 26.016 -5.512 1 97.62 60 SER B N 1
ATOM 1478 C CA . SER B 1 60 ? -2.695 26.812 -5.746 1 97.62 60 SER B CA 1
ATOM 1479 C C . SER B 1 60 ? -3.662 26.719 -4.57 1 97.62 60 SER B C 1
ATOM 1481 O O . SER B 1 60 ? -3.631 25.734 -3.812 1 97.62 60 SER B O 1
ATOM 1483 N N . LYS B 1 61 ? -4.473 27.703 -4.504 1 96.56 61 LYS B N 1
ATOM 1484 C CA . LYS B 1 61 ? -5.508 27.719 -3.475 1 96.56 61 LYS B CA 1
ATOM 1485 C C . LYS B 1 61 ? -6.398 26.484 -3.576 1 96.56 61 LYS B C 1
ATOM 1487 O O . LYS B 1 61 ? -6.762 25.891 -2.561 1 96.56 61 LYS B O 1
ATOM 1492 N N . ALA B 1 62 ? -6.715 26.172 -4.754 1 97 62 ALA B N 1
ATOM 1493 C CA . ALA B 1 62 ? -7.555 25 -4.992 1 97 62 ALA B CA 1
ATOM 1494 C C . ALA B 1 62 ? -6.898 23.734 -4.457 1 97 62 ALA B C 1
ATOM 1496 O O . ALA B 1 62 ? -7.555 22.906 -3.811 1 97 62 ALA B O 1
ATOM 1497 N N . SER B 1 63 ? -5.586 23.5 -4.695 1 97.56 63 SER B N 1
ATOM 1498 C CA . SER B 1 63 ? -4.848 22.328 -4.23 1 97.56 63 SER B CA 1
ATOM 1499 C C . SER B 1 63 ? -4.758 22.297 -2.709 1 97.56 63 SER B C 1
ATOM 1501 O O . SER B 1 63 ? -4.945 21.25 -2.092 1 97.56 63 SER B O 1
ATOM 1503 N N . ILE B 1 64 ? -4.527 23.469 -2.17 1 98 64 ILE B N 1
ATOM 1504 C CA . ILE B 1 64 ? -4.414 23.594 -0.721 1 98 64 ILE B CA 1
ATOM 1505 C C . ILE B 1 64 ? -5.746 23.219 -0.068 1 98 64 ILE B C 1
ATOM 1507 O O . ILE B 1 64 ? -5.789 22.391 0.846 1 98 64 ILE B O 1
ATOM 1511 N N . ASN B 1 65 ? -6.75 23.75 -0.562 1 97.56 65 ASN B N 1
ATOM 1512 C CA . ASN B 1 65 ? -8.062 23.5 0.025 1 97.56 65 ASN B CA 1
ATOM 1513 C C . ASN B 1 65 ? -8.477 22.047 -0.107 1 97.56 65 ASN B C 1
ATOM 1515 O O . ASN B 1 65 ? -9.039 21.469 0.824 1 97.56 65 ASN B O 1
ATOM 1519 N N . ARG B 1 66 ? -8.172 21.547 -1.182 1 97.94 66 ARG B N 1
ATOM 1520 C CA . ARG B 1 66 ? -8.477 20.141 -1.382 1 97.94 66 ARG B CA 1
ATOM 1521 C C . ARG B 1 66 ? -7.719 19.266 -0.384 1 97.94 66 ARG B C 1
ATOM 1523 O O . ARG B 1 66 ? -8.297 18.359 0.227 1 97.94 66 ARG B O 1
ATOM 1530 N N . SER B 1 67 ? -6.477 19.5 -0.273 1 98.12 67 SER B N 1
ATOM 1531 C CA . SER B 1 67 ? -5.648 18.734 0.65 1 98.12 67 SER B CA 1
ATOM 1532 C C . SER B 1 67 ? -6.094 18.938 2.094 1 98.12 67 SER B C 1
ATOM 1534 O O . SER B 1 67 ? -6.164 17.969 2.867 1 98.12 67 SER B O 1
ATOM 1536 N N . LEU B 1 68 ? -6.383 20.188 2.438 1 98.12 68 LEU B N 1
ATOM 1537 C CA . LEU B 1 68 ? -6.816 20.469 3.799 1 98.12 68 LEU B CA 1
ATOM 1538 C C . LEU B 1 68 ? -8.117 19.75 4.121 1 98.12 68 LEU B C 1
ATOM 1540 O O . LEU B 1 68 ? -8.273 19.203 5.215 1 98.12 68 LEU B O 1
ATOM 1544 N N . ASN B 1 69 ? -9.031 19.766 3.223 1 97.44 69 ASN B N 1
ATOM 1545 C CA . ASN B 1 69 ? -10.297 19.062 3.432 1 97.44 69 ASN B CA 1
ATOM 1546 C C . ASN B 1 69 ? -10.078 17.562 3.646 1 97.44 69 ASN B C 1
ATOM 1548 O O . ASN B 1 69 ? -10.688 16.969 4.535 1 97.44 69 ASN B O 1
ATOM 1552 N N . LYS B 1 70 ? -9.195 17 2.895 1 96.38 70 LYS B N 1
ATOM 1553 C CA . LYS B 1 70 ? -8.883 15.586 3.033 1 96.38 70 LYS B CA 1
ATOM 1554 C C . LYS B 1 70 ? -8.227 15.289 4.379 1 96.38 70 LYS B C 1
ATOM 1556 O O . LYS B 1 70 ? -8.609 14.344 5.066 1 96.38 70 LYS B O 1
ATOM 1561 N N . LEU B 1 71 ? -7.312 16.062 4.758 1 97.38 71 LEU B N 1
ATOM 1562 C CA . LEU B 1 71 ? -6.551 15.867 5.984 1 97.38 71 LEU B CA 1
ATOM 1563 C C . LEU B 1 71 ? -7.438 16.078 7.211 1 97.38 71 LEU B C 1
ATOM 1565 O O . LEU B 1 71 ? -7.25 15.414 8.234 1 97.38 71 LEU B O 1
ATOM 1569 N N . LEU B 1 72 ? -8.398 17.031 7.059 1 97.12 72 LEU B N 1
ATOM 1570 C CA . LEU B 1 72 ? -9.391 17.219 8.109 1 97.12 72 LEU B CA 1
ATOM 1571 C C . LEU B 1 72 ? -10.281 15.992 8.242 1 97.12 72 LEU B C 1
ATOM 1573 O O . LEU B 1 72 ? -10.547 15.531 9.359 1 97.12 72 LEU B O 1
ATOM 1577 N N . GLU B 1 73 ? -10.68 15.461 7.152 1 95.06 73 GLU B N 1
ATOM 1578 C CA . GLU B 1 73 ? -11.594 14.32 7.113 1 95.06 73 GLU B CA 1
ATOM 1579 C C . GLU B 1 73 ? -10.984 13.094 7.781 1 95.06 73 GLU B C 1
ATOM 1581 O O . GLU B 1 73 ? -11.664 12.367 8.5 1 95.06 73 GLU B O 1
ATOM 1586 N N . ILE B 1 74 ? -9.719 12.875 7.559 1 93.69 74 ILE B N 1
ATOM 1587 C CA . ILE B 1 74 ? -9.094 11.68 8.117 1 93.69 74 ILE B CA 1
ATOM 1588 C C . ILE B 1 74 ? -8.484 12.008 9.484 1 93.69 74 ILE B C 1
ATOM 1590 O O . ILE B 1 74 ? -7.762 11.195 10.062 1 93.69 74 ILE B O 1
ATOM 1594 N N . ASN B 1 75 ? -8.602 13.242 9.953 1 95.06 75 ASN B N 1
ATOM 1595 C CA . ASN B 1 75 ? -8.312 13.664 11.32 1 95.06 75 ASN B CA 1
ATOM 1596 C C . ASN B 1 75 ? -6.809 13.703 11.578 1 95.06 75 ASN B C 1
ATOM 1598 O O . ASN B 1 75 ? -6.352 13.32 12.656 1 95.06 75 ASN B O 1
ATOM 1602 N N . LEU B 1 76 ? -6.078 14.086 10.633 1 95.94 76 LEU B N 1
ATOM 1603 C CA . LEU B 1 76 ? -4.652 14.32 10.82 1 95.94 76 LEU B CA 1
ATOM 1604 C C . LEU B 1 76 ? -4.375 15.797 11.094 1 95.94 76 LEU B C 1
ATOM 1606 O O . LEU B 1 76 ? -3.314 16.141 11.617 1 95.94 76 LEU B O 1
ATOM 1610 N N . VAL B 1 77 ? -5.359 16.625 10.703 1 97.31 77 VAL B N 1
ATOM 1611 C CA . VAL B 1 77 ? -5.273 18.078 10.836 1 97.31 77 VAL B CA 1
ATOM 1612 C C . VAL B 1 77 ? -6.547 18.609 11.492 1 97.31 77 VAL B C 1
ATOM 1614 O O . VAL B 1 77 ? -7.613 18 11.383 1 97.31 77 VAL B O 1
ATOM 1617 N N . MET B 1 78 ? -6.355 19.641 12.219 1 97.06 78 MET B N 1
ATOM 1618 C CA . MET B 1 78 ? -7.484 20.359 12.797 1 97.06 78 MET B CA 1
ATOM 1619 C C . MET B 1 78 ? -7.484 21.812 12.344 1 97.06 78 MET B C 1
ATOM 1621 O O . MET B 1 78 ? -6.492 22.297 11.797 1 97.06 78 MET B O 1
ATOM 1625 N N . ARG B 1 79 ? -8.664 22.438 12.531 1 96.81 79 ARG B N 1
ATOM 1626 C CA . ARG B 1 79 ? -8.727 23.859 12.188 1 96.81 79 ARG B CA 1
ATOM 1627 C C . ARG B 1 79 ? -9.547 24.641 13.211 1 96.81 79 ARG B C 1
ATOM 1629 O O . ARG B 1 79 ? -10.375 24.062 13.914 1 96.81 79 ARG B O 1
ATOM 1636 N N . ILE B 1 80 ? -9.188 25.906 13.352 1 93.94 80 ILE B N 1
ATOM 1637 C CA . ILE B 1 80 ? -9.922 26.828 14.219 1 93.94 80 ILE B CA 1
ATOM 1638 C C . ILE B 1 80 ? -10.367 28.047 13.414 1 93.94 80 ILE B C 1
ATOM 1640 O O . ILE B 1 80 ? -9.602 28.578 12.617 1 93.94 80 ILE B O 1
ATOM 1644 N N . LYS B 1 81 ? -11.594 28.359 13.648 1 92.75 81 LYS B N 1
ATOM 1645 C CA . LYS B 1 81 ? -12.117 29.547 12.977 1 92.75 81 LYS B CA 1
ATOM 1646 C C . LYS B 1 81 ? -11.484 30.812 13.531 1 92.75 81 LYS B C 1
ATOM 1648 O O . LYS B 1 81 ? -11.344 30.969 14.742 1 92.75 81 LYS B O 1
ATOM 1653 N N . GLU B 1 82 ? -11.055 31.672 12.656 1 87.88 82 GLU B N 1
ATOM 1654 C CA . GLU B 1 82 ? -10.516 32.969 13.086 1 87.88 82 GLU B CA 1
ATOM 1655 C C . GLU B 1 82 ? -11.625 33.875 13.586 1 87.88 82 GLU B C 1
ATOM 1657 O O . GLU B 1 82 ? -12.672 34 12.945 1 87.88 82 GLU B O 1
ATOM 1662 N N . PRO B 1 83 ? -11.25 34.5 14.789 1 78.56 83 PRO B N 1
ATOM 1663 C CA . PRO B 1 83 ? -12.234 35.438 15.32 1 78.56 83 PRO B CA 1
ATOM 1664 C C . PRO B 1 83 ? -12.32 36.719 14.5 1 78.56 83 PRO B C 1
ATOM 1666 O O . PRO B 1 83 ? -11.312 37.188 13.945 1 78.56 83 PRO B O 1
ATOM 1669 N N . GLY B 1 84 ? -13.57 37.219 14.305 1 75.81 84 GLY B N 1
ATOM 1670 C CA . GLY B 1 84 ? -13.727 38.562 13.766 1 75.81 84 GLY B CA 1
ATOM 1671 C C . GLY B 1 84 ? -14.117 38.594 12.297 1 75.81 84 GLY B C 1
ATOM 1672 O O . GLY B 1 84 ? -14.359 39.656 11.727 1 75.81 84 GLY B O 1
ATOM 1673 N N . ASN B 1 85 ? -13.781 37.438 11.688 1 62.19 85 ASN B N 1
ATOM 1674 C CA . ASN B 1 85 ? -14.086 37.469 10.266 1 62.19 85 ASN B CA 1
ATOM 1675 C C . ASN B 1 85 ? -15.578 37.281 10.008 1 62.19 85 ASN B C 1
ATOM 1677 O O . ASN B 1 85 ? -16.078 36.156 9.992 1 62.19 85 ASN B O 1
ATOM 1681 N N . LYS B 1 86 ? -16.281 38.406 10.383 1 65 86 LYS B N 1
ATOM 1682 C CA . LYS B 1 86 ? -17.75 38.406 10.359 1 65 86 LYS B CA 1
ATOM 1683 C C . LYS B 1 86 ? -18.266 38.438 8.922 1 65 86 LYS B C 1
ATOM 1685 O O . LYS B 1 86 ? -19.25 37.75 8.602 1 65 86 LYS B O 1
ATOM 1690 N N . ALA B 1 87 ? -17.75 39.375 8.055 1 67.12 87 ALA B N 1
ATOM 1691 C CA . ALA B 1 87 ? -18.297 39.625 6.719 1 67.12 87 ALA B CA 1
ATOM 1692 C C . ALA B 1 87 ? -17.516 38.844 5.66 1 67.12 87 ALA B C 1
ATOM 1694 O O . ALA B 1 87 ? -16.281 38.906 5.637 1 67.12 87 ALA B O 1
ATOM 1695 N N . GLY B 1 88 ? -18.047 37.719 5.207 1 75 88 GLY B N 1
ATOM 1696 C CA . GLY B 1 88 ? -17.516 36.938 4.09 1 75 88 GLY B CA 1
ATOM 1697 C C . GLY B 1 88 ? -17.219 35.5 4.434 1 75 88 GLY B C 1
ATOM 1698 O O . GLY B 1 88 ? -17.734 34.969 5.43 1 75 88 GLY B O 1
ATOM 1699 N N . ARG B 1 89 ? -16.484 34.906 3.615 1 78.12 89 ARG B N 1
ATOM 1700 C CA . ARG B 1 89 ? -16.125 33.5 3.781 1 78.12 89 ARG B CA 1
ATOM 1701 C C . ARG B 1 89 ? -15.266 33.281 5.023 1 78.12 89 ARG B C 1
ATOM 1703 O O . ARG B 1 89 ? -14.289 34.031 5.238 1 78.12 89 ARG B O 1
ATOM 1710 N N . PRO B 1 90 ? -15.695 32.562 5.961 1 84.81 90 PRO B N 1
ATOM 1711 C CA . PRO B 1 90 ? -14.914 32.281 7.172 1 84.81 90 PRO B CA 1
ATOM 1712 C C . PRO B 1 90 ? -13.469 31.922 6.875 1 84.81 90 PRO B C 1
ATOM 1714 O O . PRO B 1 90 ? -13.195 31.203 5.906 1 84.81 90 PRO B O 1
ATOM 1717 N N . ARG B 1 91 ? -12.586 32.594 7.59 1 90.12 91 ARG B N 1
ATOM 1718 C CA . ARG B 1 91 ? -11.172 32.25 7.52 1 90.12 91 ARG B CA 1
ATOM 1719 C C . ARG B 1 91 ? -10.797 31.25 8.625 1 90.12 91 ARG B C 1
ATOM 1721 O O . ARG B 1 91 ? -11.242 31.391 9.766 1 90.12 91 ARG B O 1
ATOM 1728 N N . TYR B 1 92 ? -10.086 30.234 8.266 1 95.38 92 TYR B N 1
ATOM 1729 C CA . TYR B 1 92 ? -9.664 29.219 9.227 1 95.38 92 TYR B CA 1
ATOM 1730 C C . TYR B 1 92 ? -8.148 29.188 9.344 1 95.38 92 TYR B C 1
ATOM 1732 O O . TYR B 1 92 ? -7.434 29.5 8.391 1 95.38 92 TYR B O 1
ATOM 1740 N N . LEU B 1 93 ? -7.715 28.859 10.586 1 96.31 93 LEU B N 1
ATOM 1741 C CA . LEU B 1 93 ? -6.332 28.469 10.812 1 96.31 93 LEU B CA 1
ATOM 1742 C C . LEU B 1 93 ? -6.223 26.953 10.969 1 96.31 93 LEU B C 1
ATOM 1744 O O . LEU B 1 93 ? -7.023 26.328 11.672 1 96.31 93 LEU B O 1
ATOM 1748 N N . TYR B 1 94 ? -5.234 26.391 10.297 1 97.81 94 TYR B N 1
ATOM 1749 C CA . TYR B 1 94 ? -5.059 24.938 10.281 1 97.81 94 TYR B CA 1
ATOM 1750 C C . TYR B 1 94 ? -3.805 24.547 11.047 1 97.81 94 TYR B C 1
ATOM 1752 O O . TYR B 1 94 ? -2.785 25.234 11 1 97.81 94 TYR B O 1
ATOM 1760 N N . LYS B 1 95 ? -3.92 23.438 11.766 1 96.62 95 LYS B N 1
ATOM 1761 C CA . LYS B 1 95 ? -2.795 22.891 12.516 1 96.62 95 LYS B CA 1
ATOM 1762 C C . LYS B 1 95 ? -2.787 21.375 12.461 1 96.62 95 LYS B C 1
ATOM 1764 O O . LYS B 1 95 ? -3.836 20.734 12.586 1 96.62 95 LYS B O 1
ATOM 1769 N N . ALA B 1 96 ? -1.564 20.797 12.25 1 95.12 96 ALA B N 1
ATOM 1770 C CA . ALA B 1 96 ? -1.438 19.344 12.398 1 95.12 96 ALA B CA 1
ATOM 1771 C C . ALA B 1 96 ? -1.63 18.922 13.852 1 95.12 96 ALA B C 1
ATOM 1773 O O . ALA B 1 96 ? -1.275 19.656 14.773 1 95.12 96 ALA B O 1
ATOM 1774 N N . LYS B 1 97 ? -2.193 17.797 14.047 1 93.5 97 LYS B N 1
ATOM 1775 C CA . LYS B 1 97 ? -2.156 17.234 15.391 1 93.5 97 LYS B CA 1
ATOM 1776 C C . LYS B 1 97 ? -0.722 17.125 15.906 1 93.5 97 LYS B C 1
ATOM 1778 O O . LYS B 1 97 ? 0.226 17.141 15.117 1 93.5 97 LYS B O 1
ATOM 1783 N N . ASP B 1 98 ? -0.582 17.125 17.203 1 89.81 98 ASP B N 1
ATOM 1784 C CA . ASP B 1 98 ? 0.788 17.078 17.719 1 89.81 98 ASP B CA 1
ATOM 1785 C C . ASP B 1 98 ? 1.455 15.75 17.359 1 89.81 98 ASP B C 1
ATOM 1787 O O . ASP B 1 98 ? 0.789 14.812 16.906 1 89.81 98 ASP B O 1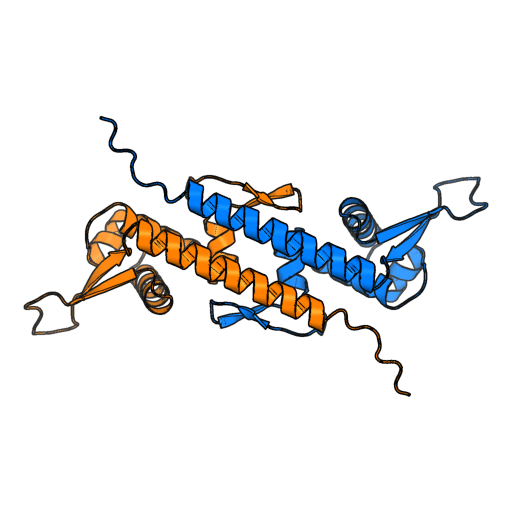
ATOM 1791 N N . TYR B 1 99 ? 2.682 15.688 17.594 1 87.38 99 TYR B N 1
ATOM 1792 C CA . TYR B 1 99 ? 3.539 14.594 17.156 1 87.38 99 TYR B CA 1
ATOM 1793 C C . TYR B 1 99 ? 3.029 13.258 17.688 1 87.38 99 TYR B C 1
ATOM 1795 O O . TYR B 1 99 ? 2.863 12.305 16.922 1 87.38 99 TYR B O 1
ATOM 1803 N N . ASN B 1 100 ? 2.752 13.234 19 1 91.94 100 ASN B N 1
ATOM 1804 C CA . ASN B 1 100 ? 2.318 11.992 19.625 1 91.94 100 ASN B CA 1
ATOM 1805 C C . ASN B 1 100 ? 0.948 11.555 19.125 1 91.94 100 ASN B C 1
ATOM 1807 O O . ASN B 1 100 ? 0.712 10.367 18.906 1 91.94 100 ASN B O 1
ATOM 1811 N N . GLU B 1 101 ? 0.103 12.477 18.938 1 93.81 101 GLU B N 1
ATOM 1812 C CA . GLU B 1 101 ? -1.231 12.172 18.438 1 93.81 101 GLU B CA 1
ATOM 1813 C C . GLU B 1 101 ? -1.173 11.672 17 1 93.81 101 GLU B C 1
ATOM 1815 O O . GLU B 1 101 ? -1.853 10.703 16.641 1 93.81 101 GLU B O 1
ATOM 1820 N N . LEU B 1 102 ? -0.383 12.305 16.172 1 93.88 102 LEU B N 1
ATOM 1821 C CA . LEU B 1 102 ? -0.227 11.898 14.773 1 93.88 102 LEU B CA 1
ATOM 1822 C C . LEU B 1 102 ? 0.373 10.5 14.688 1 93.88 102 LEU B C 1
ATOM 1824 O O . LEU B 1 102 ? -0.14 9.648 13.953 1 93.88 102 LEU B O 1
ATOM 1828 N N . LYS B 1 103 ? 1.401 10.359 15.422 1 94.06 103 LYS B N 1
ATOM 1829 C CA . LYS B 1 103 ? 2.064 9.055 15.438 1 94.06 103 LYS B CA 1
ATOM 1830 C C . LYS B 1 103 ? 1.103 7.953 15.859 1 94.06 103 LYS B C 1
ATOM 1832 O O . LYS B 1 103 ? 0.996 6.922 15.195 1 94.06 103 LYS B O 1
ATOM 1837 N N . GLY B 1 104 ? 0.444 8.195 16.969 1 95.69 104 GLY B N 1
ATOM 1838 C CA . GLY B 1 104 ? -0.515 7.219 17.469 1 95.69 104 GLY B CA 1
ATOM 1839 C C . GLY B 1 104 ? -1.619 6.906 16.469 1 95.69 104 GLY B C 1
ATOM 1840 O O . GLY B 1 104 ? -1.963 5.742 16.266 1 95.69 104 GLY B O 1
ATOM 1841 N N . LYS B 1 105 ? -2.143 7.891 15.93 1 95.19 105 LYS B N 1
ATOM 1842 C CA . LYS B 1 105 ? -3.209 7.719 14.945 1 95.19 105 LYS B CA 1
ATOM 1843 C C . LYS B 1 105 ? -2.717 6.938 13.734 1 95.19 105 LYS B C 1
ATOM 1845 O O . LYS B 1 105 ? -3.385 6.012 13.266 1 95.19 105 LYS B O 1
ATOM 1850 N N . MET B 1 106 ? -1.562 7.297 13.195 1 95.25 106 MET B N 1
ATOM 1851 C CA . MET B 1 106 ? -1.027 6.641 12 1 95.25 106 MET B CA 1
ATOM 1852 C C . MET B 1 106 ? -0.705 5.18 12.281 1 95.25 106 MET B C 1
ATOM 1854 O O . MET B 1 106 ? -0.977 4.309 11.453 1 95.25 106 MET B O 1
ATOM 1858 N N . LEU B 1 107 ? -0.144 4.93 13.445 1 96.62 107 LEU B N 1
ATOM 1859 C CA . LEU B 1 107 ? 0.163 3.551 13.805 1 96.62 107 LEU B CA 1
ATOM 1860 C C . LEU B 1 107 ? -1.112 2.725 13.922 1 96.62 107 LEU B C 1
ATOM 1862 O O . LEU B 1 107 ? -1.157 1.576 13.477 1 96.62 107 LEU B O 1
ATOM 1866 N N . GLY B 1 108 ? -2.1 3.334 14.539 1 96.81 108 GLY B N 1
ATOM 1867 C CA . GLY B 1 108 ? -3.389 2.664 14.609 1 96.81 108 GLY B CA 1
ATOM 1868 C C . GLY B 1 108 ? -4.008 2.412 13.25 1 96.81 108 GLY B C 1
ATOM 1869 O O . GLY B 1 108 ? -4.539 1.329 13 1 96.81 108 GLY B O 1
ATOM 1870 N N . ASP B 1 109 ? -3.941 3.336 12.406 1 95.56 109 ASP B N 1
ATOM 1871 C CA . ASP B 1 109 ? -4.516 3.209 11.07 1 95.56 109 ASP B CA 1
ATOM 1872 C C . ASP B 1 109 ? -3.738 2.195 10.234 1 95.56 109 ASP B C 1
ATOM 1874 O O . ASP B 1 109 ? -4.32 1.488 9.406 1 95.56 109 ASP B O 1
ATOM 1878 N N . ILE B 1 110 ? -2.434 2.156 10.422 1 96.62 110 ILE B N 1
ATOM 1879 C CA . ILE B 1 110 ? -1.608 1.172 9.727 1 96.62 110 ILE B CA 1
ATOM 1880 C C . ILE B 1 110 ? -2.02 -0.236 10.156 1 96.62 110 ILE B C 1
ATOM 1882 O O . ILE B 1 110 ? -2.129 -1.136 9.32 1 96.62 110 ILE B O 1
ATOM 1886 N N . LYS B 1 111 ? -2.219 -0.405 11.375 1 97 111 LYS B N 1
ATOM 1887 C CA . LYS B 1 111 ? -2.68 -1.699 11.867 1 97 111 LYS B CA 1
ATOM 1888 C C . LYS B 1 111 ? -4.027 -2.072 11.266 1 97 111 LYS B C 1
ATOM 1890 O O . LYS B 1 111 ? -4.223 -3.205 10.82 1 97 111 LYS B O 1
ATOM 1895 N N . GLU B 1 112 ? -4.906 -1.135 11.305 1 96.31 112 GLU B N 1
ATOM 1896 C CA . GLU B 1 112 ? -6.215 -1.378 10.695 1 96.31 112 GLU B CA 1
ATOM 1897 C C . GLU B 1 112 ? -6.082 -1.722 9.219 1 96.31 112 GLU B C 1
ATOM 1899 O O . GLU B 1 112 ? -6.754 -2.631 8.719 1 96.31 112 GLU B O 1
ATOM 1904 N N . CYS B 1 113 ? -5.328 -1.008 8.508 1 96.56 113 CYS B N 1
ATOM 1905 C CA . CYS B 1 113 ? -5.047 -1.256 7.102 1 96.56 113 CYS B CA 1
ATOM 1906 C C . CYS B 1 113 ? -4.543 -2.678 6.887 1 96.56 113 CYS B C 1
ATOM 1908 O O . CYS B 1 113 ? -5.039 -3.391 6.012 1 96.56 113 CYS B O 1
ATOM 1910 N N . SER B 1 114 ? -3.604 -3.078 7.695 1 96.94 114 SER B N 1
ATOM 1911 C CA . SER B 1 114 ? -3.045 -4.426 7.621 1 96.94 114 SER B CA 1
ATOM 1912 C C . SER B 1 114 ? -4.113 -5.48 7.883 1 96.94 114 SER B C 1
ATOM 1914 O O . SER B 1 114 ? -4.145 -6.516 7.215 1 96.94 114 SER B O 1
ATOM 1916 N N . ASP B 1 115 ? -4.973 -5.262 8.859 1 97.12 115 ASP B N 1
ATOM 1917 C CA . ASP B 1 115 ? -6.055 -6.191 9.172 1 97.12 115 ASP B CA 1
ATOM 1918 C C . ASP B 1 115 ? -7 -6.355 7.984 1 97.12 115 ASP B C 1
ATOM 1920 O O . ASP B 1 115 ? -7.453 -7.465 7.691 1 97.12 115 ASP B O 1
ATOM 1924 N N . LYS B 1 116 ? -7.266 -5.316 7.359 1 96.44 116 LYS B N 1
ATOM 1925 C CA . LYS B 1 116 ? -8.133 -5.359 6.188 1 96.44 116 LYS B CA 1
ATOM 1926 C C . LYS B 1 116 ? -7.473 -6.117 5.039 1 96.44 116 LYS B C 1
ATOM 1928 O O . LYS B 1 116 ? -8.133 -6.891 4.34 1 96.44 116 LYS B O 1
ATOM 1933 N N . MET B 1 117 ? -6.191 -5.918 4.836 1 96 117 MET B N 1
ATOM 1934 C CA . MET B 1 117 ? -5.453 -6.672 3.83 1 96 117 MET B CA 1
ATOM 1935 C C . MET B 1 117 ? -5.516 -8.172 4.121 1 96 117 MET B C 1
ATOM 1937 O O . MET B 1 117 ? -5.746 -8.969 3.213 1 96 117 MET B O 1
ATOM 1941 N N . ALA B 1 118 ? -5.281 -8.523 5.348 1 96.12 118 ALA B N 1
ATOM 1942 C CA . ALA B 1 118 ? -5.328 -9.922 5.762 1 96.12 118 ALA B CA 1
ATOM 1943 C C . ALA B 1 118 ? -6.707 -10.523 5.512 1 96.12 118 ALA B C 1
ATOM 1945 O O . ALA B 1 118 ? -6.824 -11.672 5.09 1 96.12 118 ALA B O 1
ATOM 1946 N N . GLU B 1 119 ? -7.695 -9.75 5.848 1 95.19 119 GLU B N 1
ATOM 1947 C CA . GLU B 1 119 ? -9.062 -10.188 5.605 1 95.19 119 GLU B CA 1
ATOM 1948 C C . GLU B 1 119 ? -9.297 -10.5 4.129 1 95.19 119 GLU B C 1
ATOM 1950 O O . GLU B 1 119 ? -9.961 -11.477 3.789 1 95.19 119 GLU B O 1
ATOM 1955 N N . LEU B 1 120 ? -8.836 -9.648 3.33 1 94.62 120 LEU B N 1
ATOM 1956 C CA . LEU B 1 120 ? -8.977 -9.844 1.892 1 94.62 120 LEU B CA 1
ATOM 1957 C C . LEU B 1 120 ? -8.32 -11.148 1.452 1 94.62 120 LEU B C 1
ATOM 1959 O O . LEU B 1 120 ? -8.891 -11.891 0.653 1 94.62 120 LEU B O 1
ATOM 1963 N N . VAL B 1 121 ? -7.164 -11.406 1.935 1 93.88 121 VAL B N 1
ATOM 1964 C CA . VAL B 1 121 ? -6.457 -12.641 1.61 1 93.88 121 VAL B CA 1
ATOM 1965 C C . VAL B 1 121 ? -7.266 -13.844 2.096 1 93.88 121 VAL B C 1
ATOM 1967 O O . VAL B 1 121 ? -7.387 -14.844 1.385 1 93.88 121 VAL B O 1
ATOM 1970 N N . ASP B 1 122 ? -7.832 -13.742 3.25 1 92.06 122 ASP B N 1
ATOM 1971 C CA . ASP B 1 122 ? -8.664 -14.812 3.793 1 92.06 122 ASP B CA 1
ATOM 1972 C C . ASP B 1 122 ? -9.867 -15.086 2.898 1 92.06 122 ASP B C 1
ATOM 1974 O O . ASP B 1 122 ? -10.273 -16.234 2.719 1 92.06 122 ASP B O 1
ATOM 1978 N N . GLN B 1 123 ? -10.375 -14.047 2.404 1 89.38 123 GLN B N 1
ATOM 1979 C CA . GLN B 1 123 ? -11.562 -14.164 1.561 1 89.38 123 GLN B CA 1
ATOM 1980 C C . GLN B 1 123 ? -11.211 -14.742 0.193 1 89.38 123 GLN B C 1
ATOM 1982 O O . GLN B 1 123 ? -12 -15.477 -0.401 1 89.38 123 GLN B O 1
ATOM 1987 N N . GLU B 1 124 ? -10.055 -14.344 -0.273 1 87 124 GLU B N 1
ATOM 1988 C CA . GLU B 1 124 ? -9.648 -14.734 -1.619 1 87 124 GLU B CA 1
ATOM 1989 C C . GLU B 1 124 ? -9.164 -16.188 -1.654 1 87 124 GLU B C 1
ATOM 1991 O O . GLU B 1 124 ? -9.336 -16.875 -2.66 1 87 124 GLU B O 1
ATOM 1996 N N . PHE B 1 125 ? -8.508 -16.578 -0.631 1 83.75 125 PHE B N 1
ATOM 1997 C CA . PHE B 1 125 ? -7.922 -17.906 -0.605 1 83.75 125 PHE B CA 1
ATOM 1998 C C . PHE B 1 125 ? -8.703 -18.828 0.327 1 83.75 125 PHE B C 1
ATOM 2000 O O . PHE B 1 125 ? -8.234 -19.156 1.421 1 83.75 125 PHE B O 1
ATOM 2007 N N . LYS B 1 126 ? -9.898 -19.062 0.051 1 76.31 126 LYS B N 1
ATOM 2008 C CA . LYS B 1 126 ? -10.727 -20 0.792 1 76.31 126 LYS B CA 1
ATOM 2009 C C . LYS B 1 126 ? -10.664 -21.391 0.164 1 76.31 126 LYS B C 1
ATOM 2011 O O . LYS B 1 126 ? -10.594 -21.531 -1.061 1 76.31 126 LYS B O 1
ATOM 2016 N N . PRO B 1 127 ? -10.398 -22.328 1.223 1 62.38 127 PRO B N 1
ATOM 2017 C CA . PRO B 1 127 ? -10.422 -23.688 0.656 1 62.38 127 PRO B CA 1
ATOM 2018 C C . PRO B 1 127 ? -11.68 -23.953 -0.164 1 62.38 127 PRO B C 1
ATOM 2020 O O . PRO B 1 127 ? -12.734 -23.375 0.113 1 62.38 127 PRO B O 1
ATOM 2023 N N . LEU B 1 128 ? -11.656 -24.297 -1.408 1 55.5 128 LEU B N 1
ATOM 2024 C CA . LEU B 1 128 ? -12.836 -24.719 -2.152 1 55.5 128 LEU B CA 1
ATOM 2025 C C . LEU B 1 128 ? -13.812 -25.469 -1.247 1 55.5 128 LEU B C 1
ATOM 2027 O O . LEU B 1 128 ? -13.43 -26.406 -0.557 1 55.5 128 LEU B O 1
ATOM 2031 N N . GLU B 1 129 ? -14.641 -24.797 -0.45 1 51.47 129 GLU B N 1
ATOM 2032 C CA . GLU B 1 129 ? -15.68 -25.609 0.178 1 51.47 129 GLU B CA 1
ATOM 2033 C C . GLU B 1 129 ? -16.094 -26.766 -0.724 1 51.47 129 GLU B C 1
ATOM 2035 O O . GLU B 1 129 ? -16.5 -26.547 -1.872 1 51.47 129 GLU B O 1
ATOM 2040 N N . VAL B 1 130 ? -15.516 -27.953 -0.776 1 41.38 130 VAL B N 1
ATOM 2041 C CA . VAL B 1 130 ? -16.219 -29.172 -1.188 1 41.38 130 VAL B CA 1
ATOM 2042 C C . VAL B 1 130 ? -17.656 -29.125 -0.691 1 41.38 130 VAL B C 1
ATOM 2044 O O . VAL B 1 130 ? -17.906 -29.047 0.514 1 41.38 130 VAL B O 1
ATOM 2047 N N . LYS B 1 131 ? -18.609 -28.484 -1.382 1 39.97 131 LYS B N 1
ATOM 2048 C CA . LYS B 1 131 ? -19.984 -28.906 -1.069 1 39.97 131 LYS B CA 1
ATOM 2049 C C . LYS B 1 131 ? -20.047 -30.406 -0.783 1 39.97 131 LYS B C 1
ATOM 2051 O O . LYS B 1 131 ? -19.641 -31.219 -1.613 1 39.97 131 LYS B O 1
ATOM 2056 N N . ALA B 1 132 ? -20.328 -30.844 0.523 1 36.81 132 ALA B N 1
ATOM 2057 C CA . ALA B 1 132 ? -20.969 -32.125 0.836 1 36.81 132 ALA B CA 1
ATOM 2058 C C . ALA B 1 132 ? -22.312 -32.25 0.112 1 36.81 132 ALA B C 1
ATOM 2060 O O . ALA B 1 132 ? -23.062 -31.281 0.008 1 36.81 132 ALA B O 1
#

Solvent-accessible surface area (backbone atoms only — not comparable to full-atom values): 15157 Å² total; per-residue (Å²): 128,83,74,77,71,78,84,66,68,68,37,67,38,81,50,64,47,77,40,38,66,59,54,55,41,26,69,43,48,66,42,49,69,66,36,48,50,53,50,52,58,28,62,76,50,68,68,42,37,68,67,60,50,24,67,75,67,70,47,51,67,70,57,50,51,52,31,50,53,51,36,41,72,73,63,53,31,46,72,44,75,49,85,84,54,72,88,66,82,74,49,50,30,36,30,40,52,53,65,69,58,43,46,52,51,51,47,52,48,44,51,51,34,41,51,46,52,44,49,46,49,55,68,69,56,52,76,76,74,73,80,129,129,82,73,75,70,79,83,65,68,68,39,68,39,82,51,64,46,77,40,36,65,62,55,54,42,25,69,44,49,66,42,50,69,66,35,47,49,52,50,52,57,28,62,75,50,67,67,41,37,70,67,60,51,25,66,74,68,69,46,51,66,67,57,49,51,51,33,50,52,52,34,41,72,73,62,52,31,46,72,43,76,50,85,82,55,72,86,66,81,76,48,50,29,36,30,40,53,54,65,68,57,43,47,51,51,51,47,52,48,45,51,51,33,39,51,46,52,44,49,46,48,52,65,68,56,52,76,76,74,73,82,128

Radius of gyration: 23.18 Å; Cα contacts (8 Å, |Δi|>4): 345; chains: 2; bounding box: 41×76×52 Å

Nearest PDB structures (foldseek):
  1sfx-assembly1_A  TM=7.985E-01  e=1.076E-04  Archaeoglobus fulgidus DSM 4304
  6xjf-assembly3_C  TM=7.455E-01  e=6.241E-04  Pyrococcus furiosus DSM 3638
  6xjf-assembly4_D  TM=7.907E-01  e=1.014E-03  Pyrococcus furiosus DSM 3638
  6pln-assembly2_B  TM=7.489E-01  e=2.368E-03  Pyrococcus furiosus
  6kf9-assembly1_G  TM=6.357E-01  e=9.549E-03  Thermococcus kodakarensis KOD1

Sequence (264 aa):
MSQSQISGSRIKLPSGKDAGLVDILSFCYSLSETDVQVLMGLMRGDARGTEELEKELKLSKASINRSLNKLLEINLVMRIKEPGNKAGRPRYLYKAKDYNELKGKMLGDIKECSDKMAELVDQEFKPLEVKAMSQSQISGSRIKLPSGKDAGLVDILSFCYSLSETDVQVLMGLMRGDARGTEELEKELKLSKASINRSLNKLLEINLVMRIKEPGNKAGRPRYLYKAKDYNELKGKMLGDIKECSDKMAELVDQEFKPLEVKA

Organism: NCBI:txid1293036

Secondary structure (DSSP, 8-state):
----------EE-TTS-EE-HHHHHHHHH---HHHHHHHHHHHTSS-B-HHHHHHHHT--HHHHHHHHHHHHHTTSEEEEEPTT--SSSPPEEEEEPPHHHHHHHHHHHHHHHHHHHHHHHHHHS-------/----------EE-TTS-EE-HHHHHHHHH---HHHHHHHHHHHTSS-B-HHHHHHHHT--HHHHHHHHHHHHHTTSEEEEEPTT--SSS--EEEEEPPHHHHHHHHHHHHHHHHHHHHHHHHHHS-------